Protein AF-A0A2E5KSJ2-F1 (afdb_monomer_lite)

Foldseek 3Di:
DDDDDDDDDDDDDDDDDDPPPPPPPPQPFAFKKFFDFDPDWAKFCDDPWKTKDKTFIDTPDVPGDWDDAFFWKAKPPLQPQKFKWFQDPVRDIDTLDHRNQWTWTRHPIRTMIMTIHTVVSVVVVPGDIITIGGGPPIMIDTDDDVVPPPPDPVVVVVPPPPPPPPPPPPPPVPDPPPPPDDDD

Structure (mmCIF, N/CA/C/O backbone):
data_AF-A0A2E5KSJ2-F1
#
_entry.id   AF-A0A2E5KSJ2-F1
#
loop_
_atom_site.group_PDB
_atom_site.id
_atom_site.type_symbol
_atom_site.label_atom_id
_atom_site.label_alt_id
_atom_site.label_comp_id
_atom_site.label_asym_id
_atom_site.label_entity_id
_atom_site.label_seq_id
_atom_site.pdbx_PDB_ins_code
_atom_site.Cartn_x
_atom_site.Cartn_y
_atom_site.Cartn_z
_atom_site.occupancy
_atom_site.B_iso_or_equiv
_atom_site.auth_seq_id
_atom_site.auth_comp_id
_atom_site.auth_asym_id
_atom_site.auth_atom_id
_atom_site.pdbx_PDB_model_num
ATOM 1 N N . MET A 1 1 ? 83.134 -27.049 -33.349 1.00 42.97 1 MET A N 1
ATOM 2 C CA . MET A 1 1 ? 82.963 -25.664 -32.853 1.00 42.97 1 MET A CA 1
ATOM 3 C C . MET A 1 1 ? 82.236 -24.862 -33.931 1.00 42.97 1 MET A C 1
ATOM 5 O O . MET A 1 1 ? 82.650 -24.953 -35.077 1.00 42.97 1 MET A O 1
ATOM 9 N N . ARG A 1 2 ? 81.188 -24.114 -33.542 1.00 42.88 2 ARG A N 1
ATOM 10 C CA . ARG A 1 2 ? 80.279 -23.243 -34.337 1.00 42.88 2 ARG A CA 1
ATOM 11 C C . ARG A 1 2 ? 79.091 -23.923 -35.051 1.00 42.88 2 ARG A C 1
ATOM 13 O O . ARG A 1 2 ? 79.157 -24.266 -36.222 1.00 42.88 2 ARG A O 1
ATOM 20 N N . LEU A 1 3 ? 77.978 -24.041 -34.318 1.00 45.81 3 LEU A N 1
ATOM 21 C CA . LEU A 1 3 ? 76.622 -24.233 -34.850 1.00 45.81 3 LEU A CA 1
ATOM 22 C C . LEU A 1 3 ? 76.028 -22.862 -35.220 1.00 45.81 3 LEU A C 1
ATOM 24 O O . LEU A 1 3 ? 76.018 -21.945 -34.398 1.00 45.81 3 LEU A O 1
ATOM 28 N N . ASN A 1 4 ? 75.553 -22.730 -36.458 1.00 46.72 4 ASN A N 1
ATOM 29 C CA . ASN A 1 4 ? 74.947 -21.514 -36.998 1.00 46.72 4 ASN A CA 1
ATOM 30 C C . ASN A 1 4 ? 73.472 -21.402 -36.575 1.00 46.72 4 ASN A C 1
ATOM 32 O O . ASN A 1 4 ? 72.619 -22.128 -37.077 1.00 46.72 4 ASN A O 1
ATOM 36 N N . PHE A 1 5 ? 73.163 -20.445 -35.698 1.00 53.75 5 PHE A N 1
ATOM 37 C CA . PHE A 1 5 ? 71.797 -19.996 -35.421 1.00 53.75 5 PHE A CA 1
ATOM 38 C C . PHE A 1 5 ? 71.385 -18.945 -36.450 1.00 53.75 5 PHE A C 1
ATOM 40 O O . PHE A 1 5 ? 71.834 -17.802 -36.375 1.00 53.75 5 PHE A O 1
ATOM 47 N N . ARG A 1 6 ? 70.514 -19.301 -37.400 1.00 55.44 6 ARG A N 1
ATOM 48 C CA . ARG A 1 6 ? 69.755 -18.319 -38.189 1.00 55.44 6 ARG A CA 1
ATOM 49 C C . ARG A 1 6 ? 68.535 -18.969 -38.845 1.00 55.44 6 ARG A C 1
ATOM 51 O O . ARG A 1 6 ? 68.643 -19.521 -39.932 1.00 55.44 6 ARG A O 1
ATOM 58 N N . LYS A 1 7 ? 67.384 -18.831 -38.180 1.00 46.59 7 LYS A N 1
ATOM 59 C CA . LYS A 1 7 ? 66.138 -18.201 -38.674 1.00 46.59 7 LYS A CA 1
ATOM 60 C C . LYS A 1 7 ? 64.924 -18.777 -37.932 1.00 46.59 7 LYS A C 1
ATOM 62 O O . LYS A 1 7 ? 64.549 -19.927 -38.114 1.00 46.59 7 LYS A O 1
ATOM 67 N N . LEU A 1 8 ? 64.347 -17.929 -37.079 1.00 54.56 8 LEU A N 1
ATOM 68 C CA . LEU A 1 8 ? 62.975 -18.020 -36.579 1.00 54.56 8 LEU A CA 1
ATOM 69 C C . LEU A 1 8 ? 61.965 -17.851 -37.733 1.00 54.56 8 LEU A C 1
ATOM 71 O O . LEU A 1 8 ? 62.327 -17.302 -38.772 1.00 54.56 8 LEU A O 1
ATOM 75 N N . THR A 1 9 ? 60.696 -18.167 -37.429 1.00 48.75 9 THR A N 1
ATOM 76 C CA . THR A 1 9 ? 59.423 -17.961 -38.170 1.00 48.75 9 THR A CA 1
ATOM 77 C C . THR A 1 9 ? 58.985 -19.209 -38.951 1.00 48.75 9 THR A C 1
ATOM 79 O O . THR A 1 9 ? 59.765 -19.745 -39.719 1.00 48.75 9 THR A O 1
ATOM 82 N N . THR A 1 10 ? 57.794 -19.796 -38.788 1.00 48.62 10 THR A N 1
ATOM 83 C CA . THR A 1 10 ? 56.508 -19.363 -38.200 1.00 48.62 10 THR A CA 1
ATOM 84 C C . THR A 1 10 ? 55.578 -20.589 -38.088 1.00 48.62 10 THR A C 1
ATOM 86 O O . THR A 1 10 ? 55.842 -21.603 -38.723 1.00 48.62 10 THR A O 1
ATOM 89 N N . ALA A 1 11 ? 54.454 -20.424 -37.378 1.00 49.19 11 ALA A N 1
ATOM 90 C CA . ALA A 1 11 ? 53.241 -21.262 -37.376 1.00 49.19 11 ALA A CA 1
ATOM 91 C C . ALA A 1 11 ? 53.095 -22.290 -36.240 1.00 49.19 11 ALA A C 1
ATOM 93 O O . ALA A 1 11 ? 53.063 -23.497 -36.444 1.00 49.19 11 ALA A O 1
ATOM 94 N N . ALA A 1 12 ? 52.861 -21.780 -35.033 1.00 52.91 12 ALA A N 1
ATOM 95 C CA . ALA A 1 12 ? 52.045 -22.477 -34.049 1.00 52.91 12 ALA A CA 1
ATOM 96 C C . ALA A 1 12 ? 51.189 -21.427 -33.341 1.00 52.91 12 ALA A C 1
ATOM 98 O O . ALA A 1 12 ? 51.755 -20.522 -32.733 1.00 52.91 12 ALA A O 1
ATOM 99 N N . SER A 1 13 ? 49.862 -21.506 -33.501 1.00 48.34 13 SER A N 1
ATOM 100 C CA . SER A 1 13 ? 48.806 -21.106 -32.544 1.00 48.34 13 SER A CA 1
ATOM 101 C C . SER A 1 13 ? 47.475 -20.911 -33.285 1.00 48.34 13 SER A C 1
ATOM 103 O O . SER A 1 13 ? 47.053 -19.792 -33.565 1.00 48.34 13 SER A O 1
ATOM 105 N N . VAL A 1 14 ? 46.809 -22.016 -33.619 1.00 55.72 14 VAL A N 1
ATOM 106 C CA . VAL A 1 14 ? 45.349 -22.025 -33.783 1.00 55.72 14 VAL A CA 1
ATOM 107 C C . VAL A 1 14 ? 44.754 -22.242 -32.387 1.00 55.72 14 VAL A C 1
ATOM 109 O O . VAL A 1 14 ? 45.304 -23.023 -31.618 1.00 55.72 14 VAL A O 1
ATOM 112 N N . ALA A 1 15 ? 43.624 -21.582 -32.116 1.00 53.06 15 ALA A N 1
ATOM 113 C CA . ALA A 1 15 ? 42.721 -21.755 -30.968 1.00 53.06 15 ALA A CA 1
ATOM 114 C C . ALA A 1 15 ? 42.909 -20.821 -29.756 1.00 53.06 15 ALA A C 1
ATOM 116 O O . ALA A 1 15 ? 43.282 -21.262 -28.677 1.00 53.06 15 ALA A O 1
ATOM 117 N N . VAL A 1 16 ? 42.482 -19.556 -29.887 1.00 58.62 16 VAL A N 1
ATOM 118 C CA . VAL A 1 16 ? 41.850 -18.821 -28.769 1.00 58.62 16 VAL A CA 1
ATOM 119 C C . VAL A 1 16 ? 40.716 -17.933 -29.308 1.00 58.62 16 VAL A C 1
ATOM 121 O O . VAL A 1 16 ? 40.851 -16.719 -29.392 1.00 58.62 16 VAL A O 1
ATOM 124 N N . VAL A 1 17 ? 39.585 -18.524 -29.708 1.00 58.12 17 VAL A N 1
ATOM 125 C CA . VAL A 1 17 ? 38.338 -17.770 -29.967 1.00 58.12 17 VAL A CA 1
ATOM 126 C C . VAL A 1 17 ? 37.149 -18.587 -29.454 1.00 58.12 17 VAL A C 1
ATOM 128 O O . VAL A 1 17 ? 36.402 -19.178 -30.225 1.00 58.12 17 VAL A O 1
ATOM 131 N N . SER A 1 18 ? 36.984 -18.683 -28.131 1.00 55.69 18 SER A N 1
ATOM 132 C CA . SER A 1 18 ? 35.808 -19.366 -27.547 1.00 55.69 18 SER A CA 1
ATOM 133 C C . SER A 1 18 ? 35.234 -18.705 -26.287 1.00 55.69 18 SER A C 1
ATOM 135 O O . SER A 1 18 ? 34.302 -19.239 -25.702 1.00 55.69 18 SER A O 1
ATOM 137 N N . ALA A 1 19 ? 35.730 -17.541 -25.855 1.00 57.50 19 ALA A N 1
ATOM 138 C CA . ALA A 1 19 ? 35.363 -16.971 -24.550 1.00 57.50 19 ALA A CA 1
ATOM 139 C C . ALA A 1 19 ? 34.275 -15.870 -24.573 1.00 57.50 19 ALA A C 1
ATOM 141 O O . ALA A 1 19 ? 34.112 -15.169 -23.579 1.00 57.50 19 ALA A O 1
ATOM 142 N N . LEU A 1 20 ? 33.526 -15.682 -25.669 1.00 56.03 20 LEU A N 1
ATOM 143 C CA . LEU A 1 20 ? 32.598 -14.540 -25.816 1.00 56.03 20 LEU A CA 1
ATOM 144 C C . LEU A 1 20 ? 31.104 -14.836 -25.572 1.00 56.03 20 LEU A C 1
ATOM 146 O O . LEU A 1 20 ? 30.291 -13.934 -25.733 1.00 56.03 20 LEU A O 1
ATOM 150 N N . ALA A 1 21 ? 30.702 -16.044 -25.167 1.00 53.16 21 ALA A N 1
ATOM 151 C CA . ALA A 1 21 ? 29.283 -16.435 -25.226 1.00 53.16 21 ALA A CA 1
ATOM 152 C C . ALA A 1 21 ? 28.511 -16.490 -23.890 1.00 53.16 21 ALA A C 1
ATOM 154 O O . ALA A 1 21 ? 27.397 -17.007 -23.866 1.00 53.16 21 ALA A O 1
ATOM 155 N N . TRP A 1 22 ? 29.025 -15.937 -22.787 1.00 51.03 22 TRP A N 1
ATOM 156 C CA . TRP A 1 22 ? 28.253 -15.855 -21.534 1.00 51.03 22 TRP A CA 1
ATOM 157 C C . TRP A 1 22 ? 27.945 -14.422 -21.113 1.00 51.03 22 TRP A C 1
ATOM 159 O O . TRP A 1 22 ? 28.349 -13.943 -20.056 1.00 51.03 22 TRP A O 1
ATOM 169 N N . SER A 1 23 ? 27.135 -13.753 -21.931 1.00 53.19 23 SER A N 1
ATOM 170 C CA . SER A 1 23 ? 26.346 -12.598 -21.502 1.00 53.19 23 SER A CA 1
ATOM 171 C C . SER A 1 23 ? 25.149 -13.088 -20.684 1.00 53.19 23 SER A C 1
ATOM 173 O O . SER A 1 23 ? 24.025 -13.159 -21.174 1.00 53.19 23 SER A O 1
ATOM 175 N N . GLY A 1 24 ? 25.388 -13.476 -19.430 1.00 52.75 24 GLY A N 1
ATOM 176 C CA . GLY A 1 24 ? 24.299 -13.711 -18.486 1.00 52.75 24 GLY A CA 1
ATOM 177 C C . GLY A 1 24 ? 23.508 -12.417 -18.306 1.00 52.75 24 GLY A C 1
ATOM 178 O O . GLY A 1 24 ? 24.071 -11.399 -17.904 1.00 52.75 24 GLY A O 1
ATOM 179 N N . SER A 1 25 ? 22.215 -12.436 -18.623 1.00 49.72 25 SER A N 1
ATOM 180 C CA . S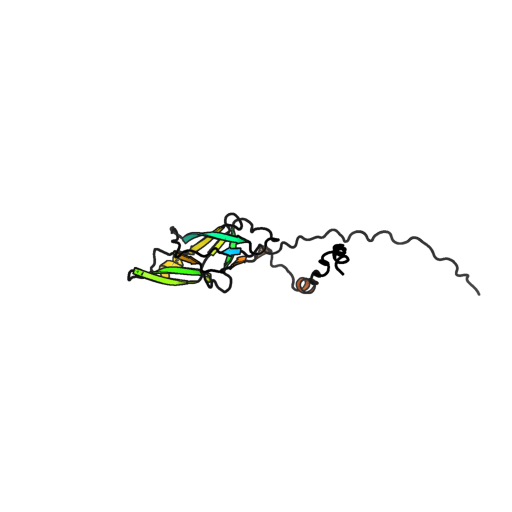ER A 1 25 ? 21.322 -11.305 -18.389 1.00 49.72 25 SER A CA 1
ATOM 181 C C . SER A 1 25 ? 21.198 -11.068 -16.885 1.00 49.72 25 SER A C 1
ATOM 183 O O . SER A 1 25 ? 20.445 -11.757 -16.196 1.00 49.72 25 SER A O 1
ATOM 185 N N . VAL A 1 26 ? 21.947 -10.096 -16.366 1.00 55.78 26 VAL A N 1
ATOM 186 C CA . VAL A 1 26 ? 21.721 -9.545 -15.029 1.00 55.78 26 VAL A CA 1
ATOM 187 C C . VAL A 1 26 ? 20.384 -8.815 -15.086 1.00 55.78 26 VAL A C 1
ATOM 189 O O . VAL A 1 26 ? 20.294 -7.688 -15.571 1.00 55.78 26 VAL A O 1
ATOM 192 N N . GLN A 1 27 ? 19.317 -9.487 -14.658 1.00 56.16 27 GLN A N 1
ATOM 193 C CA . GLN A 1 27 ? 18.013 -8.857 -14.537 1.00 56.16 27 GLN A CA 1
ATOM 194 C C . GLN A 1 27 ? 18.063 -7.967 -13.295 1.00 56.16 27 GLN A C 1
ATOM 196 O O . GLN A 1 27 ? 17.964 -8.445 -12.168 1.00 56.16 27 GLN A O 1
ATOM 201 N N . ALA A 1 28 ? 18.308 -6.673 -13.510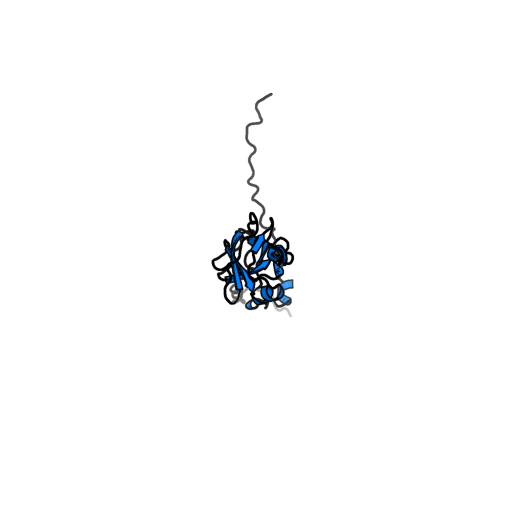 1.00 60.31 28 ALA A N 1
ATOM 202 C CA . ALA A 1 28 ? 18.224 -5.674 -12.454 1.00 60.31 28 ALA A CA 1
ATOM 203 C C . ALA A 1 28 ? 16.860 -5.782 -11.755 1.00 60.31 28 ALA A C 1
ATOM 205 O O . ALA A 1 28 ? 15.853 -6.059 -12.414 1.00 60.31 28 ALA A O 1
ATOM 206 N N . ALA A 1 29 ? 16.835 -5.562 -10.434 1.00 65.81 29 ALA A N 1
ATOM 207 C CA . ALA A 1 29 ? 15.592 -5.508 -9.672 1.00 65.81 29 ALA A CA 1
ATOM 208 C C . ALA A 1 29 ? 14.577 -4.591 -10.382 1.00 65.81 29 ALA A C 1
ATOM 210 O O . ALA A 1 29 ? 14.986 -3.603 -11.010 1.00 65.81 29 ALA A O 1
ATOM 211 N N . PRO A 1 30 ? 13.275 -4.901 -10.330 1.00 74.81 30 PRO A N 1
ATOM 212 C CA . PRO A 1 30 ? 12.276 -4.050 -10.953 1.00 74.81 30 PRO A CA 1
ATOM 213 C C . PRO A 1 30 ? 12.317 -2.622 -10.396 1.00 74.81 30 PRO A C 1
ATOM 215 O O . PRO A 1 30 ? 13.052 -2.279 -9.471 1.00 74.81 30 PRO A O 1
ATOM 218 N N . GLN A 1 31 ? 11.601 -1.736 -11.060 1.00 87.31 31 GLN A N 1
ATOM 219 C CA . GLN A 1 31 ? 11.656 -0.314 -10.789 1.00 87.31 31 GLN A CA 1
ATOM 220 C C . GLN A 1 31 ? 11.002 0.088 -9.450 1.00 87.31 31 GLN A C 1
ATOM 222 O O . GLN A 1 31 ? 9.969 -0.469 -9.073 1.00 87.31 31 GLN A O 1
ATOM 227 N N . ILE A 1 32 ? 11.566 1.111 -8.791 1.00 92.44 32 ILE A N 1
ATOM 228 C CA . ILE A 1 32 ? 10.943 1.832 -7.666 1.00 92.44 32 ILE A CA 1
ATOM 229 C C . ILE A 1 32 ? 9.715 2.610 -8.160 1.00 92.44 32 ILE A C 1
ATOM 231 O O . ILE A 1 32 ? 9.783 3.338 -9.163 1.00 92.44 32 ILE A O 1
ATOM 235 N N . LEU A 1 33 ? 8.608 2.488 -7.430 1.00 95.00 33 LEU A N 1
ATOM 236 C CA . LEU A 1 33 ? 7.359 3.185 -7.732 1.00 95.00 33 LEU A CA 1
ATOM 237 C C . LEU A 1 33 ? 7.140 4.357 -6.773 1.00 95.00 33 LEU A C 1
ATOM 239 O O . LEU A 1 33 ? 7.457 4.265 -5.591 1.00 95.00 33 LEU A O 1
ATOM 243 N N . GLY A 1 34 ? 6.582 5.450 -7.281 1.00 96.19 34 GLY A N 1
ATOM 244 C CA . GLY A 1 34 ? 6.008 6.523 -6.476 1.00 96.19 34 GLY A CA 1
ATOM 245 C C . GLY A 1 34 ? 4.514 6.283 -6.294 1.00 96.19 34 GLY A C 1
ATOM 246 O O . GLY A 1 34 ? 3.834 5.919 -7.258 1.00 96.19 34 GLY A O 1
ATOM 247 N N . LEU A 1 35 ? 4.007 6.473 -5.079 1.00 97.38 35 LEU A N 1
ATOM 248 C CA . LEU A 1 35 ? 2.575 6.447 -4.795 1.00 97.38 35 LEU A CA 1
ATOM 249 C C . LEU A 1 35 ? 1.972 7.837 -4.962 1.00 97.38 35 LEU A C 1
ATOM 251 O O . LEU A 1 35 ? 2.568 8.844 -4.580 1.00 97.38 35 LEU A O 1
ATOM 255 N N . VAL A 1 36 ? 0.775 7.887 -5.540 1.00 97.75 36 VAL A N 1
ATOM 256 C CA . VAL A 1 36 ? 0.011 9.131 -5.629 1.00 97.75 36 VAL A CA 1
ATOM 257 C C . VAL A 1 36 ? -0.630 9.410 -4.273 1.00 97.75 36 VAL A C 1
ATOM 259 O O . VAL A 1 36 ? -1.304 8.545 -3.716 1.00 97.75 36 VAL A O 1
ATOM 262 N N . ALA A 1 37 ? -0.422 10.622 -3.755 1.00 97.81 37 ALA A N 1
ATOM 263 C CA . ALA A 1 37 ? -1.046 11.066 -2.515 1.00 97.81 37 ALA A CA 1
ATOM 264 C C . ALA A 1 37 ? -2.576 11.045 -2.637 1.00 97.81 37 ALA A C 1
ATOM 266 O O . ALA A 1 37 ? -3.140 11.416 -3.670 1.00 97.81 37 ALA A O 1
ATOM 267 N N . SER A 1 38 ? -3.249 10.625 -1.572 1.00 96.50 38 SER A N 1
ATOM 268 C CA . SER A 1 38 ? -4.707 10.607 -1.504 1.00 96.50 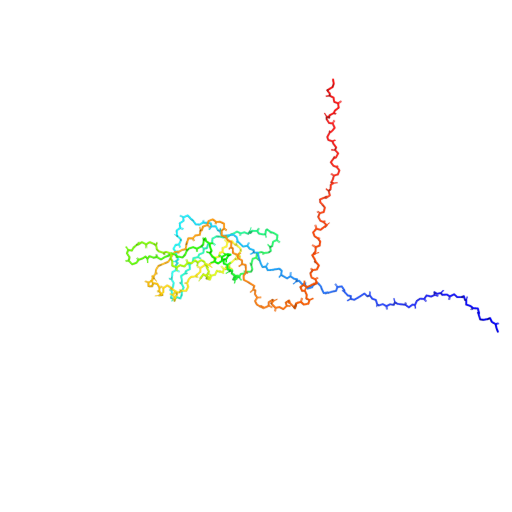38 SER A CA 1
ATOM 269 C C . SER A 1 38 ? -5.244 11.941 -0.989 1.00 96.50 38 SER A C 1
ATOM 271 O O . SER A 1 38 ? -4.666 12.526 -0.079 1.00 96.50 38 SER A O 1
ATOM 273 N N . ASN A 1 39 ? -6.410 12.374 -1.474 1.00 94.50 39 ASN A N 1
ATOM 274 C CA . ASN A 1 39 ? -7.116 13.558 -0.956 1.00 94.50 39 ASN A CA 1
ATOM 275 C C . ASN A 1 39 ? -7.911 13.259 0.338 1.00 94.50 39 ASN A C 1
ATOM 277 O O . ASN A 1 39 ? -9.008 13.779 0.530 1.00 94.50 39 ASN A O 1
ATOM 281 N N . GLY A 1 40 ? -7.381 12.379 1.189 1.00 92.50 40 GLY A N 1
ATOM 282 C CA . GLY A 1 40 ? -8.021 11.848 2.394 1.00 92.50 40 GLY A CA 1
ATOM 283 C C . GLY A 1 40 ? -8.133 10.315 2.401 1.00 92.50 40 GLY A C 1
ATOM 284 O O . GLY A 1 40 ? -7.695 9.659 1.452 1.00 92.50 40 GLY A O 1
ATOM 285 N N . PRO A 1 41 ? -8.722 9.727 3.459 1.00 94.44 41 PRO A N 1
ATOM 286 C CA . PRO A 1 41 ? -8.780 8.278 3.645 1.00 94.44 41 PRO A CA 1
ATOM 287 C C . PRO A 1 41 ? -9.562 7.556 2.541 1.00 94.44 41 PRO A C 1
ATOM 289 O O . PRO A 1 41 ? -10.730 7.853 2.285 1.00 94.44 41 PRO A O 1
ATOM 292 N N . ILE A 1 42 ? -8.937 6.555 1.922 1.00 96.12 42 ILE A N 1
ATOM 293 C CA . ILE A 1 42 ? -9.553 5.710 0.896 1.00 96.12 42 ILE A CA 1
ATOM 294 C C . ILE A 1 42 ? -10.083 4.433 1.565 1.00 96.12 42 ILE A C 1
ATOM 296 O O . ILE A 1 42 ? -9.283 3.653 2.089 1.00 96.12 42 ILE A O 1
ATOM 300 N N . PRO A 1 43 ? -11.406 4.184 1.564 1.00 95.25 43 PRO A N 1
ATOM 301 C CA . PRO A 1 43 ? -11.981 3.013 2.215 1.00 95.25 43 PRO A CA 1
ATOM 302 C C . PRO A 1 43 ? -11.605 1.726 1.478 1.00 95.25 43 PRO A C 1
ATOM 304 O O . PRO A 1 43 ? -11.701 1.642 0.251 1.00 95.25 43 PRO A O 1
ATOM 307 N N . LEU A 1 44 ? -11.229 0.698 2.238 1.00 95.56 44 LEU A N 1
ATOM 308 C CA . LEU A 1 44 ? -10.952 -0.625 1.690 1.00 95.56 44 LEU A CA 1
ATOM 309 C C . LEU A 1 44 ? -12.237 -1.444 1.564 1.00 95.56 44 LEU A C 1
ATOM 311 O O . LEU A 1 44 ? -13.149 -1.352 2.391 1.00 95.56 44 LEU A O 1
ATOM 315 N N . LYS A 1 45 ? -12.293 -2.302 0.544 1.00 95.94 45 LYS A N 1
ATOM 316 C CA . LYS A 1 45 ? -13.348 -3.309 0.403 1.00 95.94 45 LYS A CA 1
ATOM 317 C C . LYS A 1 45 ? -12.906 -4.584 1.101 1.00 95.94 45 LYS A C 1
ATOM 319 O O . LYS A 1 45 ? -11.855 -5.128 0.777 1.00 95.94 45 LYS A O 1
ATOM 324 N N . CYS A 1 46 ? -13.709 -5.038 2.054 1.00 93.44 46 CYS A N 1
ATOM 325 C CA . CYS A 1 46 ? -13.404 -6.200 2.878 1.00 93.44 46 CYS A CA 1
ATOM 326 C C . CYS A 1 46 ? -14.139 -7.451 2.408 1.00 93.44 46 CYS A C 1
ATOM 328 O O . CYS A 1 46 ? -15.338 -7.400 2.133 1.00 93.44 46 CYS A O 1
ATOM 330 N N . ASP A 1 47 ? -13.430 -8.576 2.414 1.00 92.12 47 ASP A N 1
ATOM 331 C CA . ASP A 1 47 ? -13.992 -9.915 2.293 1.00 92.12 47 ASP A CA 1
ATOM 332 C C . ASP A 1 47 ? -13.770 -10.737 3.586 1.00 92.12 47 ASP A C 1
ATOM 334 O O . ASP A 1 47 ? -13.632 -10.198 4.699 1.00 92.12 47 ASP A O 1
ATOM 338 N N . SER A 1 48 ? -13.820 -12.065 3.463 1.00 90.25 48 SER A N 1
ATOM 339 C CA . SER A 1 48 ? -13.612 -13.001 4.571 1.00 90.25 48 SER A CA 1
ATOM 340 C C . SER A 1 48 ? -12.168 -13.045 5.086 1.00 90.25 48 SER A C 1
ATOM 342 O O . SER A 1 48 ? -11.964 -13.410 6.242 1.00 90.25 48 SER A O 1
ATOM 344 N N . TYR A 1 49 ? -11.176 -12.676 4.275 1.00 91.31 49 TYR A N 1
ATOM 345 C CA . TYR A 1 49 ? -9.751 -12.850 4.562 1.00 91.31 49 TYR A CA 1
ATOM 346 C C . TYR A 1 49 ? -8.977 -11.532 4.636 1.00 91.31 49 TYR A C 1
ATOM 348 O O . TYR A 1 49 ? -8.081 -11.406 5.477 1.00 91.31 49 TYR A O 1
ATOM 356 N N . TYR A 1 50 ? -9.306 -10.555 3.795 1.00 93.94 50 TYR A N 1
ATOM 357 C CA . TYR A 1 50 ? -8.574 -9.297 3.687 1.00 93.94 50 TYR A CA 1
ATOM 358 C C . TYR A 1 50 ? -9.484 -8.112 3.346 1.00 93.94 50 TYR A C 1
ATOM 360 O O . TYR A 1 50 ? -10.612 -8.256 2.877 1.00 93.94 50 TYR A O 1
ATOM 368 N N . CYS A 1 51 ? -8.972 -6.912 3.598 1.00 94.81 51 CYS A N 1
ATOM 369 C CA . CYS A 1 51 ? -9.532 -5.660 3.109 1.00 94.81 51 CYS A CA 1
ATOM 370 C C . CYS A 1 51 ? -8.549 -5.028 2.133 1.00 94.81 51 CYS A C 1
ATOM 372 O O . CYS A 1 51 ? -7.378 -4.896 2.474 1.00 94.81 51 CYS A O 1
ATOM 374 N N . ALA A 1 52 ? -9.008 -4.656 0.939 1.00 96.62 52 ALA A N 1
ATOM 375 C CA . ALA A 1 52 ? -8.136 -4.221 -0.146 1.00 96.62 52 ALA A CA 1
ATOM 376 C C . ALA A 1 52 ? -8.704 -3.049 -0.961 1.00 96.62 52 ALA A C 1
ATOM 378 O O . ALA A 1 52 ? -9.923 -2.863 -1.056 1.00 96.62 52 ALA A O 1
ATOM 379 N N . ALA A 1 53 ? -7.805 -2.281 -1.578 1.00 97.00 53 ALA A N 1
ATOM 380 C CA . ALA A 1 53 ? -8.120 -1.280 -2.595 1.00 97.00 53 ALA A CA 1
ATOM 381 C C . ALA A 1 53 ? -6.945 -1.100 -3.571 1.00 97.00 53 ALA A C 1
ATOM 383 O O . ALA A 1 53 ? -5.797 -1.425 -3.264 1.00 97.00 53 ALA A O 1
ATOM 384 N N . GLU A 1 54 ? -7.248 -0.577 -4.758 1.00 97.12 54 GLU A N 1
ATOM 385 C CA . GLU A 1 54 ? -6.246 -0.223 -5.762 1.00 97.12 54 GLU A CA 1
ATOM 386 C C . GLU A 1 54 ? -5.820 1.244 -5.601 1.00 97.12 54 GLU A C 1
ATOM 388 O O . GLU A 1 54 ? -6.661 2.133 -5.464 1.00 97.12 54 GLU A O 1
ATOM 393 N N . PHE A 1 55 ? -4.511 1.489 -5.656 1.00 97.31 55 PHE A N 1
ATOM 394 C CA . PHE A 1 55 ? -3.892 2.805 -5.541 1.00 97.31 55 PHE A CA 1
ATOM 395 C C . PHE A 1 55 ? -3.032 3.088 -6.765 1.00 97.31 55 PHE A C 1
ATOM 397 O O . PHE A 1 55 ? -2.332 2.209 -7.275 1.00 97.31 55 PHE A O 1
ATOM 404 N N . THR A 1 56 ? -3.077 4.331 -7.230 1.00 96.81 56 THR A N 1
ATOM 405 C CA . THR A 1 56 ? -2.325 4.765 -8.405 1.00 96.81 56 THR A CA 1
ATOM 406 C C . THR A 1 56 ? -0.848 4.925 -8.072 1.00 96.81 56 THR A C 1
ATOM 408 O O . THR A 1 56 ? -0.477 5.520 -7.057 1.00 96.81 56 THR A O 1
ATOM 411 N N . THR A 1 57 ? -0.000 4.446 -8.976 1.00 96.06 57 THR A N 1
ATOM 412 C CA . THR A 1 57 ? 1.452 4.589 -8.888 1.00 96.06 57 THR A CA 1
ATOM 413 C C . THR A 1 57 ? 2.044 5.128 -10.179 1.00 96.06 57 THR A C 1
ATOM 415 O O . THR A 1 57 ? 1.432 5.082 -11.247 1.00 96.06 57 THR A O 1
ATOM 418 N N . PHE A 1 58 ? 3.270 5.629 -10.086 1.00 93.81 58 PHE A N 1
ATOM 419 C CA . PHE A 1 58 ? 4.063 6.039 -11.233 1.00 93.81 58 PHE A CA 1
ATOM 420 C C . PHE A 1 58 ? 5.518 5.605 -11.094 1.00 93.81 58 PHE A C 1
ATOM 422 O O . PHE A 1 58 ? 6.011 5.203 -10.042 1.00 93.81 58 PHE A O 1
ATOM 429 N N . CYS A 1 59 ? 6.212 5.684 -12.214 1.00 92.50 59 CYS A N 1
ATOM 430 C CA . CYS A 1 59 ? 7.563 5.203 -12.381 1.00 92.50 59 CYS A CA 1
ATOM 431 C C . CYS A 1 59 ? 8.604 6.267 -11.976 1.00 92.50 59 CYS A C 1
ATOM 433 O O . CYS A 1 59 ? 8.699 7.287 -12.646 1.00 92.50 59 CYS A O 1
ATOM 435 N N . LEU A 1 60 ? 9.447 6.006 -10.961 1.00 92.06 60 LEU A N 1
ATOM 436 C CA . LEU A 1 60 ? 10.539 6.925 -10.567 1.00 92.06 60 LEU A CA 1
ATOM 437 C C . LEU A 1 60 ? 11.862 6.772 -11.350 1.00 92.06 60 LEU A C 1
ATOM 439 O O . LEU A 1 60 ? 12.717 7.648 -11.313 1.00 92.06 60 LEU A O 1
ATOM 443 N N . GLN A 1 61 ? 12.058 5.660 -12.054 1.00 89.06 61 GLN A N 1
ATOM 444 C CA . GLN A 1 61 ? 13.273 5.288 -12.780 1.00 89.06 61 GLN A CA 1
ATOM 445 C C . GLN A 1 61 ? 12.930 4.958 -14.239 1.00 89.06 61 GLN A C 1
ATOM 447 O O . GLN A 1 61 ? 12.859 3.792 -14.606 1.00 89.06 61 GLN A O 1
ATOM 452 N N . GLN A 1 62 ? 12.707 5.980 -15.065 1.00 82.62 62 GLN A N 1
ATOM 453 C CA . GLN A 1 62 ? 12.202 5.861 -16.445 1.00 82.62 62 GLN A CA 1
ATOM 454 C C . GLN A 1 62 ? 12.899 4.796 -17.316 1.00 82.62 62 GLN A C 1
ATOM 456 O O . GLN A 1 62 ? 12.247 4.146 -18.124 1.00 82.62 62 GLN A O 1
ATOM 461 N N . GLU A 1 63 ? 14.205 4.595 -17.134 1.00 83.75 63 GLU A N 1
ATOM 462 C CA . GLU A 1 63 ? 15.012 3.653 -17.925 1.00 83.75 63 GLU A CA 1
ATOM 463 C C . GLU A 1 63 ? 14.881 2.184 -17.483 1.00 83.75 63 GLU A C 1
ATOM 465 O O . GLU A 1 63 ? 15.480 1.285 -18.081 1.00 83.75 63 GLU A O 1
ATOM 470 N N . ARG A 1 64 ? 14.138 1.904 -16.404 1.00 83.75 64 ARG A N 1
ATOM 471 C CA . ARG A 1 64 ? 13.924 0.539 -15.921 1.00 83.75 64 ARG A CA 1
ATOM 472 C C . ARG A 1 64 ? 12.650 -0.061 -16.497 1.00 83.75 64 ARG A C 1
ATOM 474 O O . ARG A 1 64 ? 11.659 0.609 -16.760 1.00 83.75 64 ARG A O 1
ATOM 481 N N . LYS A 1 65 ? 12.681 -1.382 -16.673 1.00 82.81 65 LYS A N 1
ATOM 482 C CA . LYS A 1 65 ? 11.486 -2.136 -17.051 1.00 82.81 65 LYS A CA 1
ATOM 483 C C . LYS A 1 65 ? 10.464 -2.070 -15.918 1.00 82.81 65 LYS A C 1
ATOM 485 O O . LYS A 1 65 ? 10.822 -2.202 -14.744 1.00 82.81 65 LYS A O 1
ATOM 490 N N . GLY A 1 66 ? 9.197 -1.944 -16.303 1.00 80.25 66 GLY A N 1
ATOM 491 C CA . GLY A 1 66 ? 8.073 -2.101 -15.392 1.00 80.25 66 GLY A CA 1
ATOM 492 C C . GLY A 1 66 ? 8.088 -3.451 -14.677 1.00 80.25 66 GLY A C 1
ATOM 493 O O . GLY A 1 66 ? 8.673 -4.418 -15.186 1.00 80.25 66 GLY A O 1
ATOM 494 N N . PRO A 1 67 ? 7.445 -3.543 -13.503 1.00 83.38 67 PRO A N 1
ATOM 495 C CA . PRO A 1 67 ? 7.354 -4.795 -12.792 1.00 83.38 67 PRO A CA 1
ATOM 496 C C . PRO A 1 67 ? 6.552 -5.814 -13.607 1.00 83.38 67 PRO A C 1
ATOM 498 O O . PRO A 1 67 ? 5.603 -5.451 -14.315 1.00 83.38 67 PRO A O 1
ATOM 501 N N . PRO A 1 68 ? 6.892 -7.106 -13.486 1.00 83.19 68 PRO A N 1
ATOM 502 C CA . PRO A 1 68 ? 6.007 -8.159 -13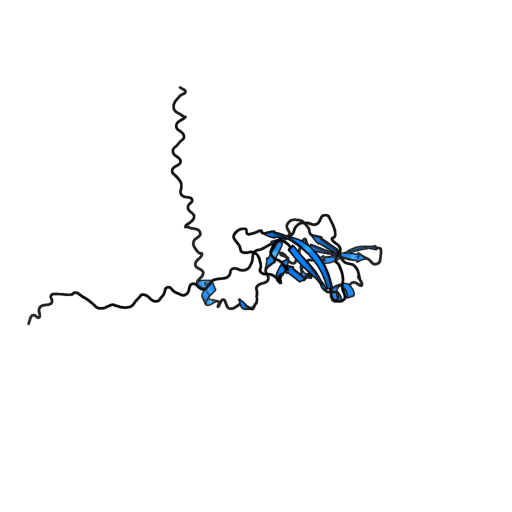.948 1.00 83.19 68 PRO A CA 1
ATOM 503 C C . PRO A 1 68 ? 4.683 -8.118 -13.168 1.00 83.19 68 PRO A C 1
ATOM 505 O O . PRO A 1 68 ? 4.571 -7.495 -12.111 1.00 83.19 68 PRO A O 1
ATOM 508 N N . ARG A 1 69 ? 3.665 -8.814 -13.682 1.00 87.31 69 ARG A N 1
ATOM 509 C CA . ARG A 1 69 ? 2.401 -8.985 -12.954 1.00 87.31 69 ARG A CA 1
ATOM 510 C C . ARG A 1 69 ? 2.632 -9.648 -11.599 1.00 87.31 69 ARG A C 1
ATOM 512 O O . ARG A 1 69 ? 3.470 -10.539 -11.479 1.00 87.31 69 ARG A O 1
ATOM 519 N N . ASN A 1 70 ? 1.834 -9.233 -10.622 1.00 90.38 70 ASN A N 1
ATOM 520 C CA . ASN A 1 70 ? 1.840 -9.709 -9.241 1.00 90.38 70 ASN A CA 1
ATOM 521 C C . ASN A 1 70 ? 3.191 -9.545 -8.528 1.00 90.38 70 ASN A C 1
ATOM 523 O O . ASN A 1 70 ? 3.503 -10.300 -7.611 1.00 90.38 70 ASN A O 1
ATOM 527 N N . HIS A 1 71 ? 4.012 -8.578 -8.949 1.00 89.44 71 HIS A N 1
ATOM 528 C CA . HIS A 1 71 ? 5.265 -8.310 -8.256 1.00 89.44 71 HIS A CA 1
ATOM 529 C C . HIS A 1 71 ? 5.000 -7.678 -6.887 1.00 89.44 71 HIS A C 1
ATOM 531 O O . HIS A 1 71 ? 4.156 -6.788 -6.772 1.00 89.44 71 HIS A O 1
ATOM 537 N N . VAL A 1 72 ? 5.726 -8.141 -5.871 1.00 92.38 72 VAL A N 1
ATOM 538 C CA . VAL A 1 72 ? 5.558 -7.709 -4.480 1.00 92.38 72 VAL A CA 1
ATOM 539 C C . VAL A 1 72 ? 6.433 -6.494 -4.206 1.00 92.38 72 VAL A C 1
ATOM 541 O O . VAL A 1 72 ? 7.583 -6.422 -4.645 1.00 92.38 72 VAL A O 1
ATOM 544 N N . TYR A 1 73 ? 5.881 -5.549 -3.460 1.00 93.69 73 TYR A N 1
ATOM 545 C CA . TYR A 1 73 ? 6.533 -4.325 -3.033 1.00 93.69 73 TYR A CA 1
ATOM 546 C C . TYR A 1 73 ? 6.442 -4.181 -1.516 1.00 93.69 73 TYR A C 1
ATOM 548 O O . TYR A 1 73 ? 5.548 -4.725 -0.873 1.00 93.69 73 TYR A O 1
ATOM 556 N N . HIS A 1 74 ? 7.353 -3.398 -0.956 1.00 94.06 74 HIS A N 1
ATOM 557 C CA . HIS A 1 74 ? 7.252 -2.888 0.403 1.00 94.06 74 HIS A CA 1
ATOM 558 C C . HIS A 1 74 ? 7.404 -1.371 0.378 1.00 94.06 74 HIS A C 1
ATOM 560 O O . HIS A 1 74 ? 8.060 -0.804 -0.500 1.00 94.06 74 HIS A O 1
ATOM 566 N N . ALA A 1 75 ? 6.779 -0.700 1.335 1.00 94.69 75 ALA A N 1
ATOM 567 C CA . ALA A 1 75 ? 6.927 0.737 1.459 1.00 94.69 75 ALA A CA 1
ATOM 568 C C . ALA A 1 75 ? 8.333 1.099 1.957 1.00 94.69 75 ALA A C 1
ATOM 570 O O . ALA A 1 75 ? 8.890 0.438 2.840 1.00 94.69 75 ALA A O 1
ATOM 571 N N . HIS A 1 76 ? 8.916 2.152 1.384 1.00 92.75 76 HIS A N 1
ATOM 572 C CA . HIS A 1 76 ? 10.175 2.704 1.871 1.00 92.75 76 HIS A CA 1
ATOM 573 C C . HIS A 1 76 ? 10.013 3.258 3.301 1.00 92.75 76 HIS A C 1
ATOM 575 O O . HIS A 1 76 ? 8.896 3.539 3.735 1.00 92.75 76 HIS A O 1
ATOM 581 N N . ASN A 1 77 ? 11.118 3.387 4.045 1.00 90.69 77 ASN A N 1
ATOM 582 C CA . ASN A 1 77 ? 11.145 3.915 5.418 1.00 90.69 77 ASN A CA 1
ATOM 583 C C . ASN A 1 77 ? 10.097 3.295 6.361 1.00 90.69 77 ASN A C 1
ATOM 585 O O . ASN A 1 77 ? 9.481 3.982 7.168 1.00 90.69 77 ASN A O 1
ATOM 589 N N . GLY A 1 78 ? 9.855 1.986 6.241 1.00 87.19 78 GLY A N 1
ATOM 590 C CA . GLY A 1 78 ? 8.899 1.290 7.106 1.00 87.19 78 GLY A CA 1
ATOM 591 C C . GLY A 1 78 ? 7.447 1.741 6.920 1.00 87.19 78 GLY A C 1
ATOM 592 O O . GLY A 1 78 ? 6.641 1.578 7.832 1.00 87.19 78 GLY A O 1
ATOM 593 N N . GLY A 1 79 ? 7.097 2.308 5.762 1.00 90.12 79 GLY A N 1
ATOM 594 C CA . GLY A 1 79 ? 5.733 2.752 5.483 1.00 90.12 79 GLY A CA 1
ATOM 595 C C . GLY A 1 79 ? 5.373 4.119 6.044 1.00 90.12 79 GLY A C 1
ATOM 596 O O . GLY A 1 79 ? 4.183 4.412 6.159 1.00 90.12 79 GLY A O 1
ATOM 597 N N . GLU A 1 80 ? 6.365 4.951 6.372 1.00 92.88 80 GLU A N 1
ATOM 598 C CA . GLU A 1 80 ? 6.139 6.368 6.659 1.00 92.88 80 GLU A CA 1
ATOM 599 C C . GLU A 1 80 ? 5.337 7.029 5.522 1.00 92.88 80 GLU A C 1
ATOM 601 O O . GLU A 1 80 ? 5.602 6.814 4.337 1.00 92.88 80 GLU A O 1
ATOM 606 N N . GLY A 1 81 ? 4.315 7.803 5.891 1.00 93.69 81 GLY A N 1
ATOM 607 C CA . GLY A 1 81 ? 3.397 8.432 4.943 1.00 93.69 81 GLY A CA 1
ATOM 608 C C . GLY A 1 81 ? 2.278 7.523 4.424 1.00 93.69 81 GLY A C 1
ATOM 609 O O . GLY A 1 81 ? 1.455 7.990 3.644 1.00 93.69 81 GLY A O 1
ATOM 610 N N . ILE A 1 82 ? 2.191 6.263 4.860 1.00 96.44 82 ILE A N 1
ATOM 611 C CA . ILE A 1 82 ? 1.018 5.409 4.632 1.00 96.44 82 ILE A CA 1
ATOM 612 C C . ILE A 1 82 ? 0.371 5.113 5.979 1.00 96.44 82 ILE A C 1
ATOM 614 O O . ILE A 1 82 ? 0.977 4.458 6.828 1.00 96.44 82 ILE A O 1
ATOM 618 N N . ARG A 1 83 ? -0.865 5.570 6.163 1.00 94.81 83 ARG A N 1
ATOM 619 C CA . ARG A 1 83 ? -1.607 5.446 7.422 1.00 94.81 83 ARG A CA 1
ATOM 620 C C . ARG A 1 83 ? -2.766 4.485 7.237 1.00 94.81 83 ARG A C 1
ATOM 622 O O . ARG A 1 83 ? -3.554 4.646 6.306 1.00 94.81 83 ARG A O 1
ATOM 629 N N . ILE A 1 84 ? -2.880 3.502 8.124 1.00 93.19 84 ILE A N 1
ATOM 630 C CA . ILE A 1 84 ? -4.004 2.568 8.165 1.00 93.19 84 ILE A CA 1
ATOM 631 C C . ILE A 1 84 ? -4.960 3.052 9.250 1.00 93.19 84 ILE A C 1
ATOM 633 O O . ILE A 1 84 ? -4.619 3.079 10.431 1.00 93.19 84 ILE A O 1
ATOM 637 N N . LEU A 1 85 ? -6.155 3.446 8.835 1.00 92.12 85 LEU A N 1
ATOM 638 C CA . LEU A 1 85 ? -7.127 4.156 9.651 1.00 92.12 85 LEU A CA 1
ATOM 639 C C . LEU A 1 85 ? -8.346 3.271 9.910 1.00 92.12 85 LEU A C 1
ATOM 641 O O . LEU A 1 85 ? -8.915 2.708 8.974 1.00 92.12 85 LEU A O 1
ATOM 645 N N . GLY A 1 86 ? -8.753 3.145 11.169 1.00 86.50 86 GLY A N 1
ATOM 646 C CA . GLY A 1 86 ? -9.958 2.427 11.582 1.00 86.50 86 GLY A CA 1
ATOM 647 C C . GLY A 1 86 ? -10.955 3.364 12.268 1.00 86.50 86 GLY A C 1
ATOM 648 O O . GLY A 1 86 ? -10.550 4.398 12.799 1.00 86.50 86 GLY A O 1
ATOM 649 N N . PRO A 1 87 ? -12.257 3.036 12.268 1.00 76.50 87 PRO A N 1
ATOM 650 C CA . PRO A 1 87 ? -13.210 3.707 13.136 1.00 76.50 87 PRO A CA 1
ATOM 651 C C . PRO A 1 87 ? -12.917 3.337 14.596 1.00 76.50 87 PRO A C 1
ATOM 653 O O . PRO A 1 87 ? -12.762 2.162 14.930 1.00 76.50 87 PRO A O 1
ATOM 656 N N . GLU A 1 88 ? -12.866 4.335 15.463 1.00 65.69 88 GLU A N 1
ATOM 657 C CA . GLU A 1 88 ? -12.831 4.183 16.910 1.00 65.69 88 GLU A CA 1
ATOM 658 C C . GLU A 1 88 ? -14.208 3.739 17.425 1.00 65.69 88 GLU A C 1
ATOM 660 O O . GLU A 1 88 ? -15.239 3.990 16.796 1.00 65.69 88 GLU A O 1
ATOM 665 N N . ALA A 1 89 ? -14.254 3.105 18.599 1.00 59.44 89 ALA A N 1
ATOM 666 C CA . ALA A 1 89 ? -15.509 2.711 19.248 1.00 59.44 89 ALA A CA 1
ATOM 667 C C . ALA A 1 89 ? -16.456 3.904 19.519 1.00 59.44 89 ALA A C 1
ATOM 669 O O . ALA A 1 89 ? -17.667 3.724 19.631 1.00 59.44 89 ALA A O 1
ATOM 670 N N . THR A 1 90 ? -15.902 5.115 19.603 1.00 61.25 90 THR A N 1
ATOM 671 C CA . THR A 1 90 ? -16.576 6.412 19.790 1.00 61.25 90 THR A CA 1
ATOM 672 C C . THR A 1 90 ? -16.996 7.079 18.472 1.00 61.25 90 THR A C 1
ATOM 674 O O . THR A 1 90 ? -17.741 8.058 18.501 1.00 61.25 90 THR A O 1
ATOM 677 N N . GLY A 1 91 ? -16.558 6.554 17.320 1.00 61.00 91 GLY A N 1
ATOM 678 C CA . GLY A 1 91 ? -16.836 7.097 15.986 1.00 61.00 91 GLY A CA 1
ATOM 679 C C . GLY A 1 91 ? -15.754 8.016 15.400 1.00 61.00 91 GLY A C 1
ATOM 680 O O . GLY A 1 91 ? -15.912 8.449 14.258 1.00 61.00 91 GLY A O 1
ATOM 681 N N . GLU A 1 92 ? -14.666 8.299 16.124 1.00 66.94 92 GLU A N 1
ATOM 682 C CA . GLU A 1 92 ? -13.501 9.032 15.595 1.00 66.94 92 GLU A CA 1
ATOM 683 C C . GLU A 1 92 ? -12.632 8.132 14.690 1.00 66.94 92 GLU A C 1
ATOM 685 O O . GLU A 1 92 ? -12.839 6.924 14.622 1.00 66.94 92 GLU A O 1
ATOM 690 N N . VAL A 1 93 ? -11.680 8.689 13.938 1.00 77.62 93 VAL A N 1
ATOM 691 C CA . VAL A 1 93 ? -10.763 7.910 13.088 1.00 77.62 93 VAL A CA 1
ATOM 692 C C . VAL A 1 93 ? -9.418 7.767 13.794 1.00 77.62 93 VAL A C 1
ATOM 694 O O . VAL A 1 93 ? -8.725 8.761 13.997 1.00 77.62 93 VAL A O 1
ATOM 697 N N . VAL A 1 94 ? -9.023 6.532 14.111 1.00 79.00 94 VAL A N 1
ATOM 698 C CA . VAL A 1 94 ? -7.753 6.233 14.790 1.00 79.00 94 VAL A CA 1
ATOM 699 C C . VAL A 1 94 ? -6.784 5.546 13.839 1.00 79.00 94 VAL A C 1
ATOM 701 O O . VAL A 1 94 ? -7.146 4.660 13.061 1.00 79.00 94 VAL A O 1
ATOM 704 N N . GLU A 1 95 ? -5.523 5.957 13.915 1.00 83.69 95 GLU A N 1
ATOM 705 C CA . GLU A 1 95 ? -4.429 5.294 13.219 1.00 83.69 95 GLU A CA 1
ATOM 706 C C . GLU A 1 95 ? -4.057 3.992 13.931 1.00 83.69 95 GLU A C 1
ATOM 708 O O . GLU A 1 95 ? -3.655 3.988 15.092 1.00 83.69 95 GLU A O 1
ATOM 713 N N . MET A 1 96 ? -4.209 2.874 13.225 1.00 75.81 96 MET A N 1
ATOM 714 C CA . MET A 1 96 ? -3.982 1.531 13.765 1.00 75.81 96 MET A CA 1
ATOM 715 C C . MET A 1 96 ? -2.563 1.034 13.501 1.00 75.81 96 MET A C 1
ATOM 717 O O . MET A 1 96 ? -2.009 0.261 14.282 1.00 75.81 96 MET A O 1
ATOM 721 N N . ALA A 1 97 ? -2.002 1.424 12.356 1.00 82.06 97 ALA A N 1
ATOM 722 C CA . ALA A 1 97 ? -0.694 0.996 11.885 1.00 82.06 97 ALA A CA 1
ATOM 723 C C . ALA A 1 97 ? -0.220 1.883 10.724 1.00 82.06 97 ALA A C 1
ATOM 725 O O . ALA A 1 97 ? -0.998 2.630 10.126 1.00 82.06 97 ALA A O 1
ATOM 726 N N . ASN A 1 98 ? 1.058 1.741 10.379 1.00 84.12 98 ASN A N 1
ATOM 727 C CA . ASN A 1 98 ? 1.655 2.344 9.193 1.00 84.12 98 ASN A CA 1
ATOM 728 C C . ASN A 1 98 ? 1.750 1.335 8.028 1.00 84.12 98 ASN A C 1
ATOM 730 O O . ASN A 1 98 ? 1.390 0.160 8.156 1.00 84.12 98 ASN A O 1
ATOM 734 N N . GLY A 1 99 ? 2.281 1.782 6.889 1.00 81.12 99 GLY A N 1
ATOM 735 C CA . GLY A 1 99 ? 2.386 0.972 5.673 1.00 81.12 99 GLY A CA 1
ATOM 736 C C . GLY A 1 99 ? 3.258 -0.286 5.760 1.00 81.12 99 GLY A C 1
ATOM 737 O O . GLY A 1 99 ? 3.184 -1.105 4.848 1.00 81.12 99 GLY A O 1
ATOM 738 N N . SER A 1 100 ? 4.061 -0.487 6.815 1.00 84.19 100 SER A N 1
ATOM 739 C CA . SER A 1 100 ? 4.871 -1.714 6.961 1.00 84.19 100 SER A CA 1
ATOM 740 C C . SER A 1 100 ? 4.035 -2.981 7.138 1.00 84.19 100 SER A C 1
ATOM 742 O O . SER A 1 100 ? 4.514 -4.080 6.868 1.00 84.19 100 SER A O 1
ATOM 744 N N . ALA A 1 101 ? 2.788 -2.830 7.583 1.00 82.38 101 ALA A N 1
ATOM 745 C CA . ALA A 1 101 ? 1.882 -3.938 7.842 1.00 82.38 101 ALA A CA 1
ATOM 746 C C . ALA A 1 101 ? 1.061 -4.351 6.601 1.00 82.38 101 ALA A C 1
ATOM 748 O O . ALA A 1 101 ? 0.292 -5.312 6.664 1.00 82.38 101 ALA A O 1
ATOM 749 N N . LEU A 1 102 ? 1.204 -3.621 5.489 1.00 91.75 102 LEU A N 1
ATOM 750 C CA . LEU A 1 102 ? 0.472 -3.863 4.250 1.00 91.75 102 LEU A CA 1
ATOM 751 C C . LEU A 1 102 ? 1.159 -4.909 3.386 1.00 91.75 102 LEU A C 1
ATOM 753 O O . LEU A 1 102 ? 2.373 -4.889 3.186 1.00 91.75 102 LEU A O 1
ATOM 757 N N . GLU A 1 103 ? 0.345 -5.754 2.771 1.00 94.62 103 GLU A N 1
ATOM 758 C CA . GLU A 1 103 ? 0.755 -6.465 1.571 1.00 94.62 103 GLU A CA 1
ATOM 759 C C . GLU A 1 103 ? 0.513 -5.551 0.365 1.00 94.62 103 GLU A C 1
ATOM 761 O O . GLU A 1 103 ? -0.585 -5.021 0.189 1.00 94.62 103 GLU A O 1
ATOM 766 N N . ILE A 1 104 ? 1.553 -5.327 -0.444 1.00 95.50 104 ILE A N 1
ATOM 767 C CA . ILE A 1 104 ? 1.509 -4.416 -1.592 1.00 95.50 104 ILE A CA 1
ATOM 768 C C . ILE A 1 104 ? 1.935 -5.179 -2.843 1.00 95.50 104 ILE A C 1
ATOM 770 O O . ILE A 1 104 ? 3.074 -5.636 -2.959 1.00 95.50 104 ILE A O 1
ATOM 774 N N . ILE A 1 105 ? 1.020 -5.311 -3.799 1.00 94.44 105 ILE A N 1
ATOM 775 C CA . ILE A 1 105 ? 1.223 -6.095 -5.020 1.00 94.44 105 ILE A CA 1
ATOM 776 C C . ILE A 1 105 ? 0.912 -5.229 -6.235 1.00 94.44 105 ILE A C 1
ATOM 778 O O . ILE A 1 105 ? -0.089 -4.526 -6.257 1.00 94.44 105 ILE A O 1
ATOM 782 N N . ALA A 1 106 ? 1.725 -5.317 -7.285 1.00 92.75 106 ALA A N 1
ATOM 783 C CA . ALA A 1 106 ? 1.447 -4.713 -8.586 1.00 92.75 106 ALA A CA 1
ATOM 784 C C . ALA A 1 106 ? 0.694 -5.716 -9.490 1.00 92.75 106 ALA A C 1
ATOM 786 O O . ALA A 1 106 ? 1.338 -6.518 -10.175 1.00 92.75 106 ALA A O 1
ATOM 787 N N . PRO A 1 107 ? -0.656 -5.734 -9.533 1.00 87.62 107 PRO A N 1
ATOM 788 C CA . PRO A 1 107 ? -1.393 -6.815 -10.194 1.00 87.62 107 PRO A CA 1
ATOM 789 C C . PRO A 1 107 ? -1.225 -6.801 -11.719 1.00 87.62 107 PRO A C 1
ATOM 791 O O . PRO A 1 107 ? -1.210 -7.847 -12.369 1.00 87.62 107 PRO A O 1
ATOM 794 N N . ARG A 1 108 ? -1.113 -5.606 -12.315 1.00 82.25 108 ARG A N 1
ATOM 795 C CA . ARG A 1 108 ? -1.189 -5.404 -13.772 1.00 82.25 108 ARG A CA 1
ATOM 796 C C . ARG A 1 108 ? -0.116 -4.456 -14.328 1.00 82.25 108 ARG A C 1
ATOM 798 O O . ARG A 1 108 ? -0.308 -3.892 -15.398 1.00 82.25 108 ARG A O 1
ATOM 805 N N . GLY A 1 109 ? 1.021 -4.317 -13.644 1.00 79.38 109 GLY A N 1
ATOM 806 C CA . GLY A 1 109 ? 2.137 -3.451 -14.053 1.00 79.38 109 GLY A CA 1
ATOM 807 C C . GLY A 1 109 ? 2.344 -2.260 -13.112 1.00 79.38 109 GLY A C 1
ATOM 808 O O . GLY A 1 109 ? 1.891 -2.284 -11.977 1.00 79.38 109 GLY A O 1
ATOM 809 N N . GLN A 1 110 ? 3.054 -1.227 -13.574 1.00 81.50 110 GLN A N 1
ATOM 810 C CA . GLN A 1 110 ? 3.584 -0.130 -12.738 1.00 81.50 110 GLN A CA 1
ATOM 811 C C . GLN A 1 110 ? 2.611 0.992 -12.349 1.00 81.50 110 GLN A C 1
ATOM 813 O O . GLN A 1 110 ? 3.001 1.875 -11.589 1.00 81.50 110 GLN A O 1
ATOM 818 N N . THR A 1 111 ? 1.401 1.036 -12.909 1.00 90.62 111 THR A N 1
ATOM 819 C CA . THR A 1 111 ? 0.483 2.182 -12.738 1.00 90.62 111 THR A CA 1
ATOM 820 C C . THR A 1 111 ? -0.529 1.994 -11.615 1.00 90.62 111 THR A C 1
ATOM 822 O O . THR A 1 111 ? -1.246 2.929 -11.267 1.00 90.62 111 THR A O 1
ATOM 825 N N . VAL A 1 112 ? -0.619 0.779 -11.077 1.00 94.38 112 VAL A N 1
ATOM 826 C CA . VAL A 1 112 ? -1.548 0.432 -10.012 1.00 94.38 112 VAL A CA 1
ATOM 827 C C . VAL A 1 112 ? -0.906 -0.581 -9.080 1.00 94.38 112 VAL A C 1
ATOM 829 O O . VAL A 1 112 ? -0.270 -1.537 -9.532 1.00 94.38 112 VAL A O 1
ATOM 832 N N . VAL A 1 113 ? -1.134 -0.403 -7.785 1.00 96.31 113 VAL A N 1
ATOM 833 C CA . VAL A 1 113 ? -0.871 -1.422 -6.773 1.00 96.31 113 VAL A CA 1
ATOM 834 C C . VAL A 1 113 ? -2.150 -1.736 -6.021 1.00 96.31 113 VAL A C 1
ATOM 836 O O . VAL A 1 113 ? -2.966 -0.857 -5.764 1.00 96.31 113 VAL A O 1
ATOM 839 N N . ASN A 1 114 ? -2.326 -3.000 -5.678 1.00 97.12 114 ASN A N 1
ATOM 840 C CA . ASN A 1 114 ? -3.307 -3.430 -4.706 1.00 97.12 114 ASN A CA 1
ATOM 841 C C . ASN A 1 114 ? -2.628 -3.433 -3.333 1.00 97.12 114 ASN A C 1
ATOM 843 O O . ASN A 1 114 ? -1.561 -4.036 -3.191 1.00 97.12 114 ASN A O 1
ATOM 847 N N . MET A 1 115 ? -3.219 -2.739 -2.364 1.00 97.06 115 MET A N 1
ATOM 848 C CA . MET A 1 115 ? -2.783 -2.786 -0.971 1.00 97.06 115 MET A CA 1
ATOM 849 C C . MET A 1 115 ? -3.839 -3.486 -0.133 1.00 97.06 115 MET A C 1
ATOM 851 O O . MET A 1 115 ? -5.010 -3.092 -0.164 1.00 97.06 115 MET A O 1
ATOM 855 N N . SER A 1 116 ? -3.419 -4.489 0.633 1.00 96.06 116 SER A N 1
ATOM 856 C CA . SER A 1 116 ? -4.304 -5.305 1.455 1.00 96.06 116 SER A CA 1
ATOM 857 C C . SER A 1 116 ? -3.883 -5.360 2.921 1.00 96.06 116 SER A C 1
ATOM 859 O O . SER A 1 116 ? -2.703 -5.443 3.266 1.00 96.06 116 SER A O 1
ATOM 861 N N . VAL A 1 117 ? -4.896 -5.354 3.789 1.00 93.62 117 VAL A N 1
ATOM 862 C CA . VAL A 1 117 ? -4.782 -5.582 5.231 1.00 93.62 117 VAL A CA 1
ATOM 863 C C . VAL A 1 117 ? -5.426 -6.931 5.566 1.00 93.62 117 VAL A C 1
ATOM 865 O O . VAL A 1 117 ? -6.615 -7.119 5.283 1.00 93.62 117 VAL A O 1
ATOM 868 N N . PRO A 1 118 ? -4.700 -7.876 6.188 1.00 91.81 118 PRO A N 1
ATOM 869 C CA . PRO A 1 118 ? -5.282 -9.131 6.655 1.00 91.81 118 PRO A CA 1
ATOM 870 C C . PRO A 1 118 ? -6.352 -8.897 7.726 1.00 91.81 118 PRO A C 1
ATOM 872 O O . PRO A 1 118 ? -6.115 -8.184 8.702 1.00 91.81 118 PRO A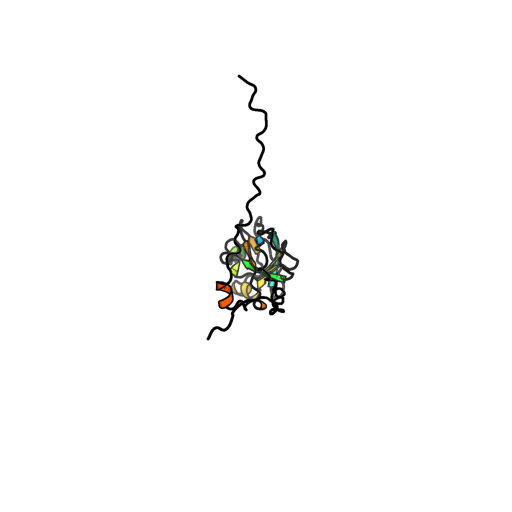 O 1
ATOM 875 N N . LYS A 1 119 ? -7.498 -9.578 7.624 1.00 89.19 119 LYS A N 1
ATOM 876 C CA . LYS A 1 119 ? -8.601 -9.446 8.595 1.00 89.19 119 LYS A CA 1
ATOM 877 C C . LYS A 1 119 ? -8.173 -9.791 10.027 1.00 89.19 119 LYS A C 1
ATOM 879 O O . LYS A 1 119 ? -8.545 -9.094 10.959 1.00 89.19 119 LYS A O 1
ATOM 884 N N . ARG A 1 120 ? -7.260 -10.759 10.187 1.00 88.12 120 ARG A N 1
ATOM 885 C CA . ARG A 1 120 ? -6.658 -11.115 11.489 1.00 88.12 120 ARG A CA 1
ATOM 886 C C . ARG A 1 120 ? -5.962 -9.948 12.189 1.00 88.12 120 ARG A C 1
ATOM 888 O O . ARG A 1 120 ? -5.805 -9.981 13.404 1.00 88.12 120 ARG A O 1
ATOM 895 N N . MET A 1 121 ? -5.466 -8.965 11.438 1.00 86.25 121 MET A N 1
ATOM 896 C CA . MET A 1 121 ? -4.909 -7.746 12.018 1.00 86.25 121 MET A CA 1
ATOM 897 C C . MET A 1 121 ? -6.031 -6.860 12.550 1.00 86.25 121 MET A C 1
ATOM 899 O O . MET A 1 121 ? -5.946 -6.407 13.682 1.00 86.25 121 MET A O 1
ATOM 903 N N . LEU A 1 122 ? -7.088 -6.673 11.760 1.00 86.38 122 LEU A N 1
ATOM 904 C CA . LEU A 1 122 ? -8.252 -5.863 12.119 1.00 86.38 122 LEU A CA 1
ATOM 905 C C . LEU A 1 122 ? -8.976 -6.406 13.356 1.00 86.38 122 LEU A C 1
ATOM 907 O O . LEU A 1 122 ? -9.363 -5.629 14.224 1.00 86.38 122 LEU A O 1
ATOM 911 N N . ASP A 1 123 ? -9.065 -7.733 13.484 1.00 85.44 123 ASP A N 1
ATOM 912 C CA . ASP A 1 123 ? -9.672 -8.400 14.640 1.00 85.44 123 ASP A CA 1
ATOM 913 C C . ASP A 1 123 ? -8.964 -8.032 15.958 1.00 85.44 123 ASP A C 1
ATOM 915 O O . ASP A 1 123 ? -9.616 -7.911 16.992 1.00 85.44 123 ASP A O 1
ATOM 919 N N . LYS A 1 124 ? -7.643 -7.778 15.934 1.00 82.00 124 LYS A N 1
ATOM 920 C CA . LYS A 1 124 ? -6.886 -7.328 17.122 1.00 82.00 124 LYS A CA 1
ATOM 921 C C . LYS A 1 124 ? -7.297 -5.936 17.596 1.00 82.00 124 LYS A C 1
ATOM 923 O O . LYS A 1 124 ? -7.133 -5.630 18.771 1.00 82.00 124 LYS A O 1
ATOM 928 N N . PHE A 1 125 ? -7.803 -5.113 16.682 1.00 78.75 125 PHE A N 1
ATOM 929 C CA . PHE A 1 125 ? -8.289 -3.763 16.958 1.00 78.75 125 PHE A CA 1
ATOM 930 C C . PHE A 1 125 ? -9.820 -3.713 17.087 1.00 78.75 125 PHE A C 1
ATOM 932 O O . PHE A 1 125 ? -10.371 -2.653 17.361 1.00 78.75 125 PHE A O 1
ATOM 939 N N . GLY A 1 126 ? -10.519 -4.839 16.891 1.00 82.44 126 GLY A N 1
ATOM 940 C CA . GLY A 1 126 ? -11.981 -4.903 16.948 1.00 82.44 126 GLY A CA 1
ATOM 941 C C . GLY A 1 126 ? -12.689 -4.120 15.836 1.00 82.44 126 GLY A C 1
ATOM 942 O O . GLY A 1 126 ? -13.859 -3.770 15.993 1.00 82.44 126 GLY A O 1
ATOM 943 N N . VAL A 1 127 ? -12.010 -3.830 14.719 1.00 83.56 127 VAL A N 1
ATOM 944 C CA . VAL A 1 127 ? -12.565 -3.007 13.634 1.00 83.56 127 VAL A CA 1
ATOM 945 C C . VAL A 1 127 ? -13.055 -3.850 12.458 1.00 83.56 127 VAL A C 1
ATOM 947 O O . VAL A 1 127 ? -12.465 -4.860 12.084 1.00 83.56 127 VAL A O 1
ATOM 950 N N . THR A 1 128 ? -14.138 -3.401 11.825 1.00 82.38 128 THR A N 1
ATOM 951 C CA . THR A 1 128 ? -14.738 -4.066 10.648 1.00 82.38 128 THR A CA 1
ATOM 952 C C . THR A 1 128 ? -14.643 -3.240 9.369 1.00 82.38 128 THR A C 1
ATOM 954 O O . THR A 1 128 ? -14.924 -3.743 8.281 1.00 82.38 128 THR A O 1
ATOM 957 N N . LYS A 1 129 ? -14.237 -1.975 9.492 1.00 86.81 129 LYS A N 1
ATOM 958 C CA . LYS A 1 129 ? -14.004 -1.043 8.390 1.00 86.81 129 LYS A CA 1
ATOM 959 C C . LYS A 1 129 ? -12.611 -0.460 8.558 1.00 86.81 129 LYS A C 1
ATOM 961 O O . LYS A 1 129 ? -12.174 -0.228 9.678 1.00 86.81 129 LYS A O 1
ATOM 966 N N . VAL A 1 130 ? -11.928 -0.230 7.449 1.00 92.81 130 VAL A N 1
ATOM 967 C CA . VAL A 1 130 ? -10.576 0.324 7.439 1.00 92.81 130 VAL A CA 1
ATOM 968 C C . VAL A 1 130 ? -10.399 1.161 6.180 1.00 92.81 130 VAL A C 1
ATOM 970 O O . VAL A 1 130 ? -10.995 0.872 5.138 1.00 92.81 130 VAL A O 1
ATOM 973 N N . ALA A 1 131 ? -9.598 2.207 6.288 1.00 94.88 131 ALA A N 1
ATOM 974 C CA . ALA A 1 131 ? -9.189 3.058 5.191 1.00 94.88 131 ALA A CA 1
ATOM 975 C C . ALA A 1 131 ? -7.665 3.203 5.184 1.00 94.88 131 ALA A C 1
ATOM 977 O O . ALA A 1 131 ? -7.010 3.010 6.207 1.00 94.88 131 ALA A O 1
ATOM 978 N N . ILE A 1 132 ? -7.105 3.541 4.029 1.00 95.94 132 ILE A N 1
ATOM 979 C CA . ILE A 1 132 ? -5.691 3.895 3.896 1.00 95.94 132 ILE A CA 1
ATOM 980 C C . ILE A 1 132 ? -5.602 5.338 3.418 1.00 95.94 132 ILE A C 1
ATOM 982 O O . ILE A 1 132 ? -6.285 5.728 2.472 1.00 95.94 132 ILE A O 1
ATOM 986 N N . GLU A 1 133 ? -4.746 6.118 4.061 1.00 96.31 133 GLU A N 1
ATOM 987 C CA . GLU A 1 133 ? -4.376 7.459 3.622 1.00 96.31 133 GLU A CA 1
ATOM 988 C C . GLU A 1 133 ? -2.900 7.474 3.213 1.00 96.31 133 GLU A C 1
ATOM 990 O O . GLU A 1 133 ? -2.045 6.903 3.893 1.00 96.31 133 GLU A O 1
ATOM 995 N N . ILE A 1 134 ? -2.614 8.117 2.082 1.00 97.38 134 ILE A N 1
ATOM 996 C CA . ILE A 1 134 ? -1.285 8.223 1.483 1.00 97.38 134 ILE A CA 1
ATOM 997 C C . ILE A 1 134 ? -0.865 9.690 1.458 1.00 97.38 134 ILE A C 1
ATOM 999 O O . ILE A 1 134 ? -1.473 10.518 0.776 1.00 97.38 134 ILE A O 1
ATOM 1003 N N . ALA A 1 135 ? 0.216 9.989 2.166 1.00 97.19 135 ALA A N 1
ATOM 1004 C CA . ALA A 1 135 ? 0.872 11.282 2.171 1.00 97.19 135 ALA A CA 1
ATOM 1005 C C . ALA A 1 135 ? 1.687 11.519 0.878 1.00 97.19 135 ALA A C 1
ATOM 1007 O O . ALA A 1 135 ? 1.978 10.587 0.122 1.00 97.19 135 ALA A O 1
ATOM 1008 N N . PRO A 1 136 ? 2.104 12.765 0.603 1.00 97.19 136 PRO A N 1
ATOM 1009 C CA . PRO A 1 136 ? 3.047 13.051 -0.474 1.00 97.19 136 PRO A CA 1
ATOM 1010 C C . PRO A 1 136 ? 4.390 12.325 -0.310 1.00 97.19 136 PRO A C 1
ATOM 1012 O O . PRO A 1 136 ? 4.828 12.040 0.800 1.00 97.19 136 PRO A O 1
ATOM 1015 N N . ASN A 1 137 ? 5.088 12.114 -1.431 1.00 96.00 137 ASN A N 1
ATOM 1016 C CA . ASN A 1 137 ? 6.464 11.594 -1.492 1.00 96.00 137 ASN A CA 1
ATOM 1017 C C . ASN A 1 137 ? 6.668 10.162 -0.963 1.00 96.00 137 ASN A C 1
ATOM 1019 O O . ASN A 1 137 ? 7.791 9.773 -0.641 1.00 96.00 137 ASN A O 1
ATOM 1023 N N . VAL A 1 138 ? 5.615 9.347 -0.932 1.00 97.19 138 VAL A N 1
ATOM 1024 C CA . VAL A 1 138 ? 5.731 7.928 -0.587 1.00 97.19 138 VAL A CA 1
ATOM 1025 C C . VAL A 1 138 ? 6.271 7.136 -1.780 1.00 97.19 138 VAL A C 1
ATOM 1027 O O . VAL A 1 138 ? 5.815 7.290 -2.917 1.00 97.19 138 VAL A O 1
ATOM 1030 N N . SER A 1 139 ? 7.233 6.251 -1.516 1.00 96.19 139 SER A N 1
ATOM 1031 C CA . SER A 1 139 ? 7.810 5.355 -2.520 1.00 96.19 139 SER A CA 1
ATOM 1032 C C . SER A 1 139 ? 7.736 3.889 -2.100 1.00 96.19 139 SER A C 1
ATOM 1034 O O . SER A 1 139 ? 7.734 3.550 -0.915 1.00 96.19 139 SER A O 1
ATOM 1036 N N . LEU A 1 140 ? 7.668 3.015 -3.101 1.00 95.50 140 LEU A N 1
ATOM 1037 C CA . LEU A 1 140 ? 7.610 1.570 -2.958 1.00 95.50 140 LEU A CA 1
ATOM 1038 C C . LEU A 1 140 ? 8.861 0.942 -3.556 1.00 95.50 140 LEU A C 1
ATOM 1040 O O . LEU A 1 140 ? 9.201 1.167 -4.724 1.00 95.50 140 LEU A O 1
ATOM 1044 N N . LEU A 1 141 ? 9.511 0.111 -2.756 1.00 93.06 141 LEU A N 1
ATOM 1045 C CA . LEU A 1 141 ? 10.675 -0.660 -3.145 1.00 93.06 141 LEU A CA 1
ATOM 1046 C C . LEU A 1 141 ? 10.240 -2.073 -3.555 1.00 93.06 141 LEU A C 1
ATOM 1048 O O . LEU A 1 141 ? 9.413 -2.683 -2.872 1.00 93.06 141 LEU A O 1
ATOM 1052 N N . PRO A 1 142 ? 10.765 -2.611 -4.666 1.00 91.12 142 PRO A N 1
ATOM 1053 C CA . PRO A 1 142 ? 10.475 -3.983 -5.057 1.00 91.12 142 PRO A CA 1
ATOM 1054 C C . PRO A 1 142 ? 11.031 -4.948 -4.008 1.00 91.12 142 PRO A C 1
ATOM 1056 O O . PRO A 1 142 ? 12.161 -4.786 -3.538 1.00 91.12 142 PRO A O 1
ATOM 1059 N N . GLN A 1 143 ? 10.263 -5.973 -3.655 1.00 86.62 143 G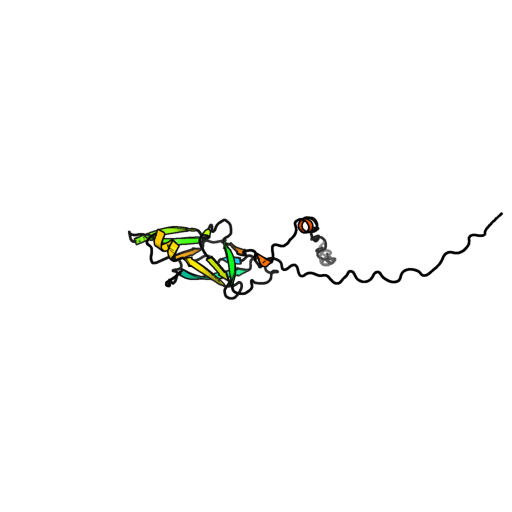LN A N 1
ATOM 1060 C CA . GLN A 1 143 ? 10.796 -7.068 -2.859 1.00 86.62 143 GLN A CA 1
ATOM 1061 C C . GLN A 1 143 ? 11.658 -7.961 -3.755 1.00 86.62 143 GLN A C 1
ATOM 1063 O O . GLN A 1 143 ? 11.235 -8.384 -4.834 1.00 86.62 143 GLN A O 1
ATOM 1068 N N . GLU A 1 144 ? 12.880 -8.257 -3.318 1.00 72.38 144 GLU A N 1
ATOM 1069 C CA . GLU A 1 144 ? 13.742 -9.184 -4.044 1.00 72.38 144 GLU A CA 1
ATOM 1070 C C . GLU A 1 144 ? 13.058 -10.552 -4.154 1.00 72.38 144 GLU A C 1
ATOM 1072 O O . GLU A 1 144 ? 12.556 -11.103 -3.174 1.00 72.38 144 GLU A O 1
ATOM 1077 N N . ASN A 1 145 ? 13.024 -11.116 -5.363 1.00 57.06 145 ASN A N 1
ATOM 1078 C CA . ASN A 1 145 ? 12.580 -12.492 -5.539 1.00 57.06 145 ASN A CA 1
ATOM 1079 C C . ASN A 1 145 ? 13.693 -13.419 -5.009 1.00 57.06 145 ASN A C 1
ATOM 1081 O O . ASN A 1 145 ? 14.789 -13.397 -5.580 1.00 57.06 145 ASN A O 1
ATOM 1085 N N . PRO A 1 146 ? 13.435 -14.266 -3.991 1.00 49.28 146 PRO A N 1
ATOM 1086 C CA . PRO A 1 146 ? 14.454 -15.129 -3.385 1.00 49.28 146 PRO A CA 1
ATOM 1087 C C . PRO A 1 146 ? 15.082 -16.127 -4.370 1.00 49.28 146 PRO A C 1
ATOM 1089 O O . PRO A 1 146 ? 16.174 -16.634 -4.129 1.00 49.28 146 PRO A O 1
ATOM 1092 N N . THR A 1 147 ? 14.457 -16.368 -5.526 1.00 50.44 147 THR A N 1
ATOM 1093 C CA . THR A 1 147 ? 15.032 -17.209 -6.593 1.00 50.44 147 THR A CA 1
ATOM 1094 C C . THR A 1 147 ? 16.317 -16.605 -7.199 1.00 50.44 147 THR A C 1
ATOM 1096 O O . THR A 1 147 ? 17.073 -17.305 -7.864 1.00 50.44 147 THR A O 1
ATOM 1099 N N . ILE A 1 148 ? 16.594 -15.311 -6.975 1.00 51.47 148 ILE A N 1
ATOM 1100 C CA . ILE A 1 148 ? 17.749 -14.579 -7.535 1.00 51.47 148 ILE A CA 1
ATOM 1101 C C . ILE A 1 148 ? 18.903 -14.447 -6.515 1.00 51.47 148 ILE A C 1
ATOM 1103 O O . ILE A 1 148 ? 19.995 -13.988 -6.862 1.00 51.47 148 ILE A O 1
ATOM 1107 N N . THR A 1 149 ? 18.736 -14.916 -5.272 1.00 49.41 149 THR A N 1
ATOM 1108 C CA . THR A 1 149 ? 19.767 -14.837 -4.220 1.00 49.41 149 THR A CA 1
ATOM 1109 C C . THR A 1 149 ? 20.842 -15.924 -4.381 1.00 49.41 149 THR A C 1
ATOM 1111 O O . THR A 1 149 ? 21.125 -16.710 -3.485 1.00 49.41 149 THR A O 1
ATOM 1114 N N . THR A 1 150 ? 21.502 -15.956 -5.539 1.00 42.47 150 THR A N 1
ATOM 1115 C CA . THR A 1 150 ? 22.825 -16.581 -5.704 1.00 42.47 150 THR A CA 1
ATOM 1116 C C . THR A 1 150 ? 23.792 -15.618 -6.391 1.00 42.47 150 THR A C 1
ATOM 1118 O O . THR A 1 150 ? 24.505 -15.969 -7.338 1.00 42.47 150 THR A O 1
ATOM 1121 N N . LEU A 1 151 ? 23.864 -14.377 -5.906 1.00 55.81 151 LEU A N 1
ATOM 1122 C CA . LEU A 1 151 ? 25.079 -13.586 -6.075 1.00 55.81 151 LEU A CA 1
ATOM 1123 C C . LEU A 1 151 ? 26.068 -14.030 -4.993 1.00 55.81 151 LEU A C 1
ATOM 1125 O O . LEU A 1 151 ? 26.074 -13.517 -3.881 1.00 55.81 151 LEU A O 1
ATOM 1129 N N . SER A 1 152 ? 26.887 -15.036 -5.323 1.00 46.84 152 SER A N 1
ATOM 1130 C CA . SER A 1 152 ? 28.050 -15.418 -4.510 1.00 46.84 152 SER A CA 1
ATOM 1131 C C . SER A 1 152 ? 28.854 -14.157 -4.140 1.00 46.84 152 SER A C 1
ATOM 1133 O O . SER A 1 152 ? 29.107 -13.345 -5.036 1.00 46.84 152 SER A O 1
ATOM 1135 N N . PRO A 1 153 ? 29.315 -13.994 -2.884 1.00 53.78 153 PRO A N 1
ATOM 1136 C CA . PRO A 1 153 ? 30.101 -12.833 -2.442 1.00 53.78 153 PRO A CA 1
ATOM 1137 C C . PRO A 1 153 ? 31.316 -12.535 -3.339 1.00 53.78 153 PRO A C 1
ATOM 1139 O O . PRO A 1 153 ? 31.679 -11.381 -3.562 1.00 53.78 153 PRO A O 1
ATOM 1142 N N . SER A 1 154 ? 31.880 -13.574 -3.963 1.00 54.09 154 SER A N 1
ATOM 1143 C CA . SER A 1 154 ? 32.974 -13.484 -4.942 1.00 54.09 154 SER A CA 1
ATOM 1144 C C . SER A 1 154 ? 32.624 -12.752 -6.256 1.00 54.09 154 SER A C 1
ATOM 1146 O O . SER A 1 154 ? 33.523 -12.412 -7.032 1.00 54.09 154 SER A O 1
ATOM 1148 N N . ARG A 1 155 ? 31.335 -12.490 -6.527 1.00 48.59 155 ARG A N 1
ATOM 1149 C CA . ARG A 1 155 ? 30.851 -11.680 -7.661 1.00 48.59 155 ARG A CA 1
ATOM 1150 C C . ARG A 1 155 ? 30.540 -10.229 -7.294 1.00 48.59 155 ARG A C 1
ATOM 1152 O O . ARG A 1 155 ? 30.551 -9.399 -8.196 1.00 48.59 155 ARG A O 1
ATOM 1159 N N . ILE A 1 156 ? 30.365 -9.897 -6.012 1.00 55.28 156 ILE A N 1
ATOM 1160 C CA . ILE A 1 156 ? 30.156 -8.508 -5.563 1.00 55.28 156 ILE A CA 1
ATOM 1161 C C . ILE A 1 156 ? 31.457 -7.703 -5.733 1.00 55.28 156 ILE A C 1
ATOM 1163 O O . ILE A 1 156 ? 31.439 -6.607 -6.282 1.00 55.28 156 ILE A O 1
ATOM 1167 N N . SER A 1 157 ? 32.611 -8.303 -5.412 1.00 43.19 157 SER A N 1
ATOM 1168 C CA . SER A 1 157 ? 33.943 -7.702 -5.626 1.00 43.19 157 SER A CA 1
ATOM 1169 C C . SER A 1 157 ? 34.322 -7.509 -7.105 1.00 43.19 157 SER A C 1
ATOM 1171 O O . SER A 1 157 ? 35.274 -6.784 -7.392 1.00 43.19 157 SER A O 1
ATOM 1173 N N . ARG A 1 158 ? 33.616 -8.159 -8.042 1.00 45.59 158 ARG A N 1
ATOM 1174 C CA . ARG A 1 158 ? 33.890 -8.093 -9.489 1.00 45.59 158 ARG A CA 1
ATOM 1175 C C . ARG A 1 158 ? 32.931 -7.183 -10.252 1.00 45.59 158 ARG A C 1
ATOM 1177 O O . ARG A 1 158 ? 33.048 -7.074 -11.471 1.00 45.59 158 ARG A O 1
ATOM 1184 N N . VAL A 1 159 ? 32.029 -6.498 -9.549 1.00 46.75 159 VAL A N 1
ATOM 1185 C CA . VAL A 1 159 ? 31.375 -5.311 -10.094 1.00 46.75 159 VAL A CA 1
ATOM 1186 C C . VAL A 1 159 ? 32.410 -4.194 -10.047 1.00 46.75 159 VAL A C 1
ATOM 1188 O O . VAL A 1 159 ? 32.443 -3.369 -9.138 1.00 46.75 159 VAL A O 1
ATOM 1191 N N . GLN A 1 160 ? 33.298 -4.181 -11.041 1.00 46.38 160 GLN A N 1
ATOM 1192 C CA . GLN A 1 160 ? 33.927 -2.929 -11.433 1.00 46.38 160 GLN A CA 1
ATOM 1193 C C . GLN A 1 160 ? 32.762 -1.958 -11.654 1.00 46.38 160 GLN A C 1
ATOM 1195 O O . GLN A 1 160 ? 31.823 -2.356 -12.356 1.00 46.38 160 GLN A O 1
ATOM 1200 N N . PRO A 1 161 ? 32.746 -0.742 -11.072 1.00 41.00 161 PRO A N 1
ATOM 1201 C CA . PRO A 1 161 ? 31.767 0.242 -11.495 1.00 41.00 161 PRO A CA 1
ATOM 1202 C C . PRO A 1 161 ? 31.896 0.288 -13.011 1.00 41.00 161 PRO A C 1
ATOM 1204 O O . PRO A 1 161 ? 32.983 0.573 -13.526 1.00 41.00 161 PRO A O 1
ATOM 1207 N N . ALA A 1 162 ? 30.836 -0.100 -13.727 1.00 41.34 162 ALA A N 1
ATOM 1208 C CA . ALA A 1 162 ? 30.736 0.231 -15.131 1.00 41.34 162 ALA A CA 1
ATOM 1209 C C . ALA A 1 162 ? 30.975 1.731 -15.136 1.00 41.34 162 ALA A C 1
ATOM 1211 O O . ALA A 1 162 ? 30.203 2.481 -14.539 1.00 41.34 162 ALA A O 1
ATOM 1212 N N . ARG A 1 163 ? 32.151 2.139 -15.619 1.00 34.66 163 ARG A N 1
ATOM 1213 C CA . ARG A 1 163 ? 32.546 3.531 -15.572 1.00 34.66 163 ARG A CA 1
ATOM 1214 C C . ARG A 1 163 ? 31.405 4.281 -16.241 1.00 34.66 163 ARG A C 1
ATOM 1216 O O . ARG A 1 163 ? 31.210 4.133 -17.445 1.00 34.66 163 ARG A O 1
ATOM 1223 N N . CYS A 1 164 ? 30.720 5.139 -15.498 1.00 33.91 164 CYS A N 1
ATOM 1224 C CA . CYS A 1 164 ? 29.916 6.221 -16.055 1.00 33.91 164 CYS A CA 1
ATOM 1225 C C . CYS A 1 164 ? 30.820 7.241 -16.793 1.00 33.91 164 CYS A C 1
ATOM 1227 O O . CYS A 1 164 ? 30.572 8.435 -16.737 1.00 33.91 164 CYS A O 1
ATOM 1229 N N . ALA A 1 165 ? 31.916 6.802 -17.430 1.00 38.31 165 ALA A N 1
ATOM 1230 C CA . ALA A 1 165 ? 32.945 7.638 -18.043 1.00 38.31 165 ALA A CA 1
ATOM 1231 C C . ALA A 1 165 ? 32.843 7.692 -19.573 1.00 38.31 165 ALA A C 1
ATOM 1233 O O . ALA A 1 165 ? 33.620 8.407 -20.192 1.00 38.31 165 ALA A O 1
ATOM 1234 N N . ASN A 1 166 ? 31.884 6.987 -20.186 1.00 39.09 166 ASN A N 1
ATOM 1235 C CA . ASN A 1 166 ? 31.655 7.074 -21.633 1.00 39.09 166 ASN A CA 1
ATOM 1236 C C . ASN A 1 166 ? 30.429 7.920 -22.006 1.00 39.09 166 ASN A C 1
ATOM 1238 O O . ASN A 1 166 ? 30.095 8.008 -23.183 1.00 39.09 166 ASN A O 1
ATOM 1242 N N . TRP A 1 167 ? 29.810 8.610 -21.043 1.00 34.50 167 TRP A N 1
ATOM 1243 C CA . TRP A 1 167 ? 28.941 9.745 -21.349 1.00 34.50 167 TRP A CA 1
ATOM 1244 C C . TRP A 1 167 ? 29.732 11.045 -21.207 1.00 34.50 167 TRP A C 1
ATOM 1246 O O . TRP A 1 167 ? 29.521 11.845 -20.303 1.00 34.50 167 TRP A O 1
ATOM 1256 N N . ALA A 1 168 ? 30.683 11.246 -22.118 1.00 35.00 168 ALA A N 1
ATOM 1257 C CA . ALA A 1 168 ? 30.965 12.603 -22.543 1.00 35.00 168 ALA A CA 1
ATOM 1258 C C . ALA A 1 168 ? 29.812 12.979 -23.485 1.00 35.00 168 ALA A C 1
ATOM 1260 O O . ALA A 1 168 ? 29.635 12.292 -24.497 1.00 35.00 168 ALA A O 1
ATOM 1261 N N . PRO A 1 169 ? 29.006 14.023 -23.216 1.00 36.72 169 PRO A N 1
ATOM 1262 C CA . PRO A 1 169 ? 28.285 14.637 -24.314 1.00 36.72 169 PRO A CA 1
ATOM 1263 C C . PRO A 1 169 ? 29.359 15.021 -25.329 1.00 36.72 169 PRO A C 1
ATOM 1265 O O . PRO A 1 169 ? 30.353 15.654 -24.965 1.00 36.72 169 PRO A O 1
ATOM 1268 N N . SER A 1 170 ? 29.210 14.600 -26.585 1.00 41.91 170 SER A N 1
ATOM 1269 C CA . SER A 1 170 ? 30.002 15.188 -27.652 1.00 41.91 170 SER A CA 1
ATOM 1270 C C . SER A 1 170 ? 29.810 16.694 -27.520 1.00 41.91 170 SER A C 1
ATOM 1272 O O . SER A 1 170 ? 28.715 17.206 -27.768 1.00 41.91 170 SER A O 1
ATOM 1274 N N . LEU A 1 171 ? 30.847 17.399 -27.069 1.00 41.12 171 LEU A N 1
ATOM 1275 C CA . LEU A 1 171 ? 30.972 18.827 -27.271 1.00 41.12 171 LEU A CA 1
ATOM 1276 C C . LEU A 1 171 ? 31.033 18.976 -28.786 1.00 41.12 171 LEU A C 1
ATOM 1278 O O . LEU A 1 171 ? 32.107 18.997 -29.381 1.00 41.12 171 LEU A O 1
ATOM 1282 N N . SER A 1 172 ? 29.860 19.018 -29.425 1.00 41.53 172 SER A N 1
ATOM 1283 C CA . SER A 1 172 ? 29.738 19.620 -30.734 1.00 41.53 172 SER A CA 1
ATOM 1284 C C . SER A 1 172 ? 30.372 20.982 -30.545 1.00 41.53 172 SER A C 1
ATOM 1286 O O . SER A 1 172 ? 29.935 21.756 -29.684 1.00 41.53 172 SER A O 1
ATOM 1288 N N . THR A 1 173 ? 31.447 21.227 -31.271 1.00 46.84 173 THR A N 1
ATOM 1289 C CA . THR A 1 173 ? 32.039 22.538 -31.435 1.00 46.84 173 THR A CA 1
ATOM 1290 C C . THR A 1 173 ? 30.915 23.468 -31.868 1.00 46.84 173 THR A C 1
ATOM 1292 O O . THR A 1 173 ? 30.551 23.550 -33.037 1.00 46.84 173 THR A O 1
ATOM 1295 N N . ARG A 1 174 ? 30.288 24.125 -30.888 1.00 41.81 174 ARG A N 1
ATOM 1296 C CA . ARG A 1 174 ? 29.299 25.164 -31.116 1.00 41.81 174 ARG A CA 1
ATOM 1297 C C . ARG A 1 174 ? 30.105 26.309 -31.708 1.00 41.81 174 ARG A C 1
ATOM 1299 O O . ARG A 1 174 ? 30.725 27.090 -30.988 1.00 41.81 174 ARG A O 1
ATOM 1306 N N . THR A 1 175 ? 30.191 26.327 -33.033 1.00 51.06 175 THR A N 1
ATOM 1307 C CA . THR A 1 175 ? 30.654 27.470 -33.805 1.00 51.06 175 THR A CA 1
ATOM 1308 C C . THR A 1 175 ? 29.947 28.697 -33.243 1.00 51.06 175 THR A C 1
ATOM 1310 O O . THR A 1 175 ? 28.722 28.735 -33.118 1.00 51.06 175 THR A O 1
ATOM 1313 N N . LYS A 1 176 ? 30.740 29.669 -32.782 1.00 44.72 176 LYS A N 1
ATOM 1314 C CA . LYS A 1 176 ? 30.218 30.915 -32.219 1.00 44.72 176 LYS A CA 1
ATOM 1315 C C . LYS A 1 176 ? 29.245 31.539 -33.232 1.00 44.72 176 LYS A C 1
ATOM 1317 O O . LYS A 1 176 ? 29.609 31.644 -34.405 1.00 44.72 176 LYS A O 1
ATOM 1322 N N . PRO A 1 177 ? 28.044 31.984 -32.823 1.00 45.75 177 PRO A N 1
ATOM 1323 C CA . PRO A 1 177 ? 27.174 32.730 -33.718 1.00 45.75 177 PRO A CA 1
ATOM 1324 C C . PRO A 1 177 ? 27.879 34.019 -34.167 1.00 45.75 177 PRO A C 1
ATOM 1326 O O . PRO A 1 177 ? 28.392 34.799 -33.363 1.00 45.75 177 PRO A O 1
ATOM 1329 N N . LYS A 1 178 ? 27.910 34.213 -35.486 1.00 53.81 178 LYS A N 1
ATOM 1330 C CA . LYS A 1 178 ? 28.687 35.208 -36.241 1.00 53.81 178 LYS A CA 1
ATOM 1331 C C . LYS A 1 178 ? 28.116 36.641 -36.170 1.00 53.81 178 LYS A C 1
ATOM 1333 O O . LYS A 1 178 ? 28.238 37.390 -37.129 1.00 53.81 178 LYS A O 1
ATOM 1338 N N . TRP A 1 179 ? 27.486 37.028 -35.058 1.00 50.72 179 TRP A N 1
ATOM 1339 C CA . TRP A 1 179 ? 26.753 38.304 -34.933 1.00 50.72 179 TRP A CA 1
ATOM 1340 C C . TRP A 1 179 ? 27.425 39.358 -34.043 1.00 50.72 179 TRP A C 1
ATOM 1342 O O . TRP A 1 179 ? 26.872 40.432 -33.839 1.00 50.72 179 TRP A O 1
ATOM 1352 N N . ARG A 1 180 ? 28.639 39.110 -33.538 1.00 50.84 180 ARG A N 1
ATOM 1353 C CA . ARG A 1 180 ? 29.349 40.052 -32.655 1.00 50.84 180 ARG A CA 1
ATOM 1354 C C . ARG A 1 180 ? 30.590 40.663 -33.319 1.00 50.84 180 ARG A C 1
ATOM 1356 O O . ARG A 1 180 ? 31.683 40.560 -32.780 1.00 50.84 180 ARG A O 1
ATOM 1363 N N . GLN A 1 181 ? 30.424 41.254 -34.507 1.00 55.47 181 GLN A N 1
ATOM 1364 C CA . GLN A 1 181 ? 31.463 42.055 -35.189 1.00 55.47 181 GLN A CA 1
ATOM 1365 C C . GLN A 1 181 ? 30.920 43.281 -35.950 1.00 55.47 181 GLN A C 1
ATOM 1367 O O . GLN A 1 181 ? 31.557 43.777 -36.874 1.00 55.47 181 GLN A O 1
ATOM 1372 N N . ARG A 1 182 ? 29.749 43.811 -35.587 1.00 50.59 182 ARG A N 1
ATOM 1373 C CA . ARG A 1 182 ? 29.277 45.066 -36.183 1.00 50.59 182 ARG A CA 1
ATOM 1374 C C . ARG A 1 182 ? 28.465 45.865 -35.170 1.00 50.59 182 ARG A C 1
ATOM 1376 O O . ARG A 1 182 ? 27.264 45.671 -35.071 1.00 50.59 182 ARG A O 1
ATOM 1383 N N . MET A 1 183 ? 29.171 46.656 -34.368 1.00 46.84 183 MET A N 1
ATOM 1384 C CA . MET A 1 183 ? 28.716 47.887 -33.707 1.00 46.84 183 MET A CA 1
ATOM 1385 C C . MET A 1 183 ? 29.906 48.413 -32.898 1.00 46.84 183 MET A C 1
ATOM 1387 O O . MET A 1 183 ? 30.023 48.197 -31.693 1.00 46.84 183 MET A O 1
ATOM 1391 N N . SER A 1 184 ? 30.847 48.982 -33.648 1.00 45.72 184 SER A N 1
ATOM 1392 C CA . SER A 1 184 ? 31.623 50.137 -33.218 1.00 45.72 184 SER A CA 1
ATOM 1393 C C . SER A 1 184 ? 31.046 51.345 -33.939 1.00 45.72 184 SER A C 1
ATOM 1395 O O . SER A 1 184 ? 30.463 51.120 -35.030 1.00 45.72 184 SER A O 1
#

Secondary structure (DSSP, 8-state):
---------------------------PPPPPEEEPPPSSPEEPEE-SSEEEEEEEEEES-TTSPPPPTTEEEEEGGGGTTEEEEEE-TTS-EEEEEEGGG-EEEESSSTTEEEEEEEHHHHHHHT-S--EEEE-TT-EEEEPPPGGG----HHHHTT-----TTS--------PPPTTSS---

pLDDT: mean 73.99, std 20.98, range [33.91, 97.81]

Sequence (184 aa):
MRLNFRKLTTAASVAVVSALAWSGSVQAAPQILGLVASNGPIPLKCDSYYCAAEFTTFCLQQERKGPPRNHVYHAHNGGEGIRILGPEATGEVVEMANGSALEIIAPRGQTVVNMSVPKRMLDKFGVTKVAIEIAPNVSLLPQENPTITTLSPSRISRVQPARCANWAPSLSTRTKPKWRQRMS

Radius of gyration: 29.82 Å; chains: 1; bounding box: 100×76×58 Å